Protein AF-A0AAW0FWY4-F1 (afdb_monomer_lite)

Foldseek 3Di:
DLVVVLVVVLQVCQVPDPDQKGKDKDAFAFDPPQAFWFQDLVPRDIDGDGGTQGIKMFMAGPDPVLVCQLCDADPPPRHRPVQSNVVRTPFIEGEHEPQCPVPDDQCVCVLVQVRVQRSCCVVNVNQKYWYWYYPSFKIKTKMWGQDPNGIWIKIWPIQGQDPVRDPVSSVLVSVVVVCNNPPDPPPCPSTDIDTPPPDPD

Sequence (201 aa):
MILDATFKALWRSSEHARNTSIVSVIPEFKPPSDGIQVMNPKTGQEYWLMGSIDYFLTCHKKSRENRRSVLELDSYTGELILQETLQFTKNQMFLIEAKCKEDRPFNSYLPEAIGQALALCQFVGLEQVHFVVSNGRSWMFCFISKQEGQYVSYQSRQVPLTKEGGVDEISVILVLLSEWLSPSMKFNTLYTIVKNDEDLH

Secondary structure (DSSP, 8-state):
-HHHHHHHHHHHHHHHSSSSEEEEEEEEEPPPTT-EEEE-TTT--EEEE-S-EEEEEEEEES-HHHHHHTTPBPTTT--B-HHHHHHT-SEEEEEEE----TTS-GGGGHHHHHHHHHHHHHHHT-SEEEEEEE-SSEEEEEEEEEETTEEEEEEEPPEE--TT--HHHHHHHHHHHHHHHS--TT-TTS--EEE--S---

Radius of gyration: 16.68 Å; chains: 1; bounding box: 42×38×44 Å

Organism: NCBI:txid2478898

Structure (mmCIF, N/CA/C/O backbone):
data_AF-A0AAW0FWY4-F1
#
_entry.id   AF-A0AAW0FWY4-F1
#
loop_
_atom_site.group_PDB
_atom_site.id
_atom_site.type_symbol
_atom_site.label_atom_id
_atom_site.label_alt_id
_atom_site.label_comp_id
_atom_site.label_asym_id
_atom_site.label_entity_id
_atom_site.label_seq_id
_atom_site.pdbx_PDB_ins_code
_atom_site.Cartn_x
_atom_site.Cartn_y
_atom_site.Cartn_z
_atom_site.occupancy
_atom_site.B_iso_or_equiv
_atom_site.auth_seq_id
_atom_site.auth_comp_id
_atom_site.auth_asym_id
_atom_site.auth_atom_id
_atom_site.pdbx_PDB_model_num
ATOM 1 N N . MET A 1 1 ? 16.023 -9.205 -2.408 1.00 64.56 1 MET A N 1
ATOM 2 C CA . MET A 1 1 ? 15.241 -9.077 -3.661 1.00 64.56 1 MET A CA 1
ATOM 3 C C . MET A 1 1 ? 15.245 -7.624 -4.138 1.00 64.56 1 MET A C 1
ATOM 5 O O . MET A 1 1 ? 15.699 -6.760 -3.395 1.00 64.56 1 MET A O 1
ATOM 9 N N . ILE A 1 2 ? 14.800 -7.332 -5.368 1.00 75.38 2 ILE A N 1
ATOM 10 C CA . ILE A 1 2 ? 14.737 -5.950 -5.894 1.00 75.38 2 ILE A CA 1
ATOM 11 C C . ILE A 1 2 ? 13.821 -5.053 -5.047 1.00 75.38 2 ILE A C 1
ATOM 13 O O . ILE A 1 2 ? 14.149 -3.893 -4.834 1.00 75.38 2 ILE A O 1
ATOM 17 N N . LEU A 1 3 ? 12.757 -5.618 -4.465 1.00 77.69 3 LEU A N 1
ATOM 18 C CA . LEU A 1 3 ? 11.881 -4.945 -3.502 1.00 77.69 3 LEU A CA 1
ATOM 19 C C . LEU A 1 3 ? 12.651 -4.437 -2.276 1.00 77.69 3 LEU A C 1
ATOM 21 O O . LEU A 1 3 ? 12.645 -3.238 -2.010 1.00 77.69 3 LEU A O 1
ATOM 25 N N . ASP A 1 4 ? 13.413 -5.306 -1.604 1.00 75.50 4 ASP A N 1
ATOM 26 C CA . ASP A 1 4 ? 14.236 -4.900 -0.453 1.00 75.50 4 ASP A CA 1
ATOM 27 C C . ASP A 1 4 ? 15.235 -3.799 -0.808 1.00 75.50 4 ASP A C 1
ATOM 29 O O . ASP A 1 4 ? 15.490 -2.903 -0.005 1.00 75.50 4 ASP A O 1
ATOM 33 N N . ALA A 1 5 ? 15.844 -3.876 -1.995 1.00 79.44 5 ALA A N 1
ATOM 34 C CA . ALA A 1 5 ? 16.794 -2.871 -2.456 1.00 79.44 5 ALA A CA 1
ATOM 35 C C . ALA A 1 5 ? 16.098 -1.522 -2.694 1.00 79.44 5 ALA A C 1
ATOM 37 O O . ALA A 1 5 ? 16.597 -0.495 -2.229 1.00 79.44 5 ALA A O 1
ATOM 38 N N . THR A 1 6 ? 14.923 -1.531 -3.329 1.00 82.44 6 THR A N 1
ATOM 39 C CA . THR A 1 6 ? 14.082 -0.346 -3.531 1.00 82.44 6 THR A CA 1
ATOM 40 C C . THR A 1 6 ? 13.667 0.273 -2.200 1.00 82.44 6 THR A C 1
ATOM 42 O O . THR A 1 6 ? 13.837 1.474 -2.007 1.00 82.44 6 THR A O 1
ATOM 45 N N . PHE A 1 7 ? 13.204 -0.518 -1.231 1.00 83.06 7 PHE A N 1
ATOM 46 C CA . PHE A 1 7 ? 12.790 0.014 0.070 1.00 83.06 7 PHE A CA 1
ATOM 47 C C . PHE A 1 7 ? 13.958 0.523 0.905 1.00 83.06 7 PHE A C 1
ATOM 49 O O . PHE A 1 7 ? 13.850 1.572 1.539 1.00 83.06 7 PHE A O 1
ATOM 56 N N . LYS A 1 8 ? 15.110 -0.154 0.857 1.00 81.25 8 LYS A N 1
ATOM 57 C CA . LYS A 1 8 ? 16.343 0.355 1.471 1.00 81.25 8 LYS A CA 1
ATOM 58 C C . LYS A 1 8 ? 16.758 1.688 0.854 1.00 81.25 8 LYS A C 1
ATOM 60 O O . LYS A 1 8 ? 17.172 2.585 1.587 1.00 81.25 8 LYS A O 1
ATOM 65 N N . ALA A 1 9 ? 16.644 1.837 -0.466 1.00 83.62 9 ALA A N 1
ATOM 66 C CA . ALA A 1 9 ? 16.929 3.094 -1.149 1.00 83.62 9 ALA A CA 1
ATOM 67 C C . ALA A 1 9 ? 15.929 4.196 -0.761 1.00 83.62 9 ALA A C 1
ATOM 69 O O . ALA A 1 9 ? 16.349 5.307 -0.445 1.00 83.62 9 ALA A O 1
ATOM 70 N N . LEU A 1 10 ? 14.632 3.886 -0.706 1.00 84.38 10 LEU A N 1
ATOM 71 C CA . LEU A 1 10 ? 13.581 4.809 -0.270 1.00 84.38 10 LEU A CA 1
ATOM 72 C C . LEU A 1 10 ? 13.813 5.302 1.166 1.00 84.38 10 LEU A C 1
ATOM 74 O O . LEU A 1 10 ? 13.815 6.508 1.420 1.00 84.38 10 LEU A O 1
ATOM 78 N N . TRP A 1 11 ? 14.080 4.377 2.090 1.00 82.69 11 TRP A N 1
ATOM 79 C CA . TRP A 1 11 ? 14.390 4.688 3.484 1.00 82.69 11 TRP A CA 1
ATOM 80 C C . TRP A 1 11 ? 15.615 5.607 3.589 1.00 82.69 11 TRP A C 1
ATOM 82 O O . TRP A 1 11 ? 15.521 6.688 4.177 1.00 82.69 11 TRP A O 1
ATOM 92 N N . ARG A 1 12 ? 16.732 5.242 2.937 1.00 82.81 12 ARG A N 1
ATOM 93 C CA . ARG A 1 12 ? 17.967 6.052 2.918 1.00 82.81 12 ARG A CA 1
ATOM 94 C C . ARG A 1 12 ? 17.730 7.450 2.360 1.00 82.81 12 ARG A C 1
ATOM 96 O O . ARG A 1 12 ? 18.193 8.421 2.957 1.00 82.81 12 ARG A O 1
ATOM 103 N N . SER A 1 13 ? 17.003 7.561 1.251 1.00 80.44 13 SER A N 1
ATOM 104 C CA . SER A 1 13 ? 16.659 8.849 0.642 1.00 80.44 13 SER A CA 1
ATOM 105 C C . SER A 1 13 ? 15.854 9.721 1.604 1.00 80.44 13 SER A C 1
ATOM 107 O O . SER A 1 13 ? 16.147 10.907 1.749 1.00 80.44 13 SER A O 1
ATOM 109 N N . SER A 1 14 ? 14.894 9.134 2.325 1.00 77.81 14 SER A N 1
ATOM 110 C CA . SER A 1 14 ? 14.095 9.865 3.313 1.00 77.81 14 SER A CA 1
ATOM 111 C C . SER A 1 14 ? 14.911 10.327 4.526 1.00 77.81 14 SER A C 1
ATOM 113 O O . SER A 1 14 ? 14.672 11.409 5.056 1.00 77.81 14 SER A O 1
ATOM 115 N N . GLU A 1 15 ? 15.914 9.554 4.950 1.00 76.38 15 GLU A N 1
ATOM 116 C CA . GLU A 1 15 ? 16.749 9.901 6.102 1.00 76.38 15 GLU A CA 1
ATOM 117 C C . GLU A 1 15 ? 17.666 11.105 5.827 1.00 76.38 15 GLU A C 1
ATOM 119 O O . GLU A 1 15 ? 17.861 11.949 6.715 1.00 76.38 15 GLU A O 1
ATOM 124 N N . HIS A 1 16 ? 18.194 11.173 4.599 1.00 74.06 16 HIS A N 1
ATOM 125 C CA . HIS A 1 16 ? 19.122 12.205 4.126 1.00 74.06 16 HIS A CA 1
ATOM 126 C C . HIS A 1 16 ? 18.418 13.445 3.564 1.00 74.06 16 HIS A C 1
ATOM 128 O O . HIS A 1 16 ? 19.044 14.498 3.422 1.00 74.06 16 HIS A O 1
ATOM 134 N N . ALA A 1 17 ? 17.125 13.352 3.245 1.00 67.06 17 ALA A N 1
ATOM 135 C CA . ALA A 1 17 ? 16.346 14.504 2.829 1.00 67.06 17 ALA A CA 1
ATOM 136 C C . ALA A 1 17 ? 16.321 15.567 3.943 1.00 67.06 17 ALA A C 1
ATOM 138 O O . ALA A 1 17 ? 16.185 15.260 5.127 1.00 67.06 17 ALA A O 1
ATOM 139 N N . ARG A 1 18 ? 16.370 16.853 3.563 1.00 60.94 18 ARG A N 1
ATOM 140 C CA . ARG A 1 18 ? 16.141 17.982 4.495 1.00 60.94 18 ARG A CA 1
ATOM 141 C C . ARG A 1 18 ? 14.698 18.042 5.020 1.00 60.94 18 ARG A C 1
ATOM 143 O O . ARG A 1 18 ? 14.369 18.925 5.809 1.00 60.94 18 ARG A O 1
ATOM 150 N N . ASN A 1 19 ? 13.840 17.133 4.564 1.00 62.91 19 ASN A N 1
ATOM 151 C CA . ASN A 1 19 ? 12.461 17.032 4.998 1.00 62.91 19 ASN A CA 1
ATOM 152 C C . ASN A 1 19 ? 12.382 16.621 6.470 1.00 62.91 19 ASN A C 1
ATOM 154 O O . ASN A 1 19 ? 13.207 15.876 6.997 1.00 62.91 19 ASN A O 1
ATOM 158 N N . THR A 1 20 ? 11.338 17.100 7.141 1.00 70.62 20 THR A N 1
ATOM 159 C CA . THR A 1 20 ? 11.053 16.760 8.539 1.00 70.62 20 THR A CA 1
ATOM 160 C C . THR A 1 20 ? 10.379 15.402 8.687 1.00 70.62 20 THR A C 1
ATOM 162 O O . THR A 1 20 ? 9.994 15.063 9.799 1.00 70.62 20 THR A O 1
ATOM 165 N N . SER A 1 21 ? 10.244 14.627 7.610 1.00 74.00 21 SER A N 1
ATOM 166 C CA . SER A 1 21 ? 9.577 13.327 7.601 1.00 74.00 21 SER A CA 1
ATOM 167 C C . SER A 1 21 ? 10.540 12.223 7.182 1.00 74.00 21 SER A C 1
ATOM 169 O O . SER A 1 21 ? 11.371 12.424 6.302 1.00 74.00 21 SER A O 1
ATOM 171 N N . ILE A 1 22 ? 10.412 11.060 7.809 1.00 78.06 22 ILE A N 1
ATOM 172 C CA . ILE A 1 22 ? 11.191 9.855 7.534 1.00 78.06 22 ILE A CA 1
ATOM 173 C C . ILE A 1 22 ? 10.225 8.718 7.184 1.00 78.06 22 ILE A C 1
ATOM 175 O O . ILE A 1 22 ? 9.116 8.644 7.721 1.00 78.06 22 ILE A O 1
ATOM 179 N N . VAL A 1 23 ? 10.636 7.864 6.250 1.00 80.81 23 VAL A N 1
ATOM 180 C CA . VAL A 1 23 ? 9.890 6.662 5.872 1.00 80.81 23 VAL A CA 1
ATOM 181 C C . VAL A 1 23 ? 10.317 5.521 6.790 1.00 80.81 23 VAL A C 1
ATOM 183 O O . VAL A 1 23 ? 11.506 5.348 7.026 1.00 80.81 23 VAL A O 1
ATOM 186 N N . SER A 1 24 ? 9.368 4.743 7.297 1.00 79.56 24 SER A N 1
ATOM 187 C CA . SER A 1 24 ? 9.598 3.437 7.920 1.00 79.56 24 SER A CA 1
ATOM 188 C C . SER A 1 24 ? 9.098 2.343 6.993 1.00 79.56 24 SER A C 1
ATOM 190 O O . SER A 1 24 ? 8.086 2.521 6.318 1.00 79.56 24 SER A O 1
ATOM 192 N N . VAL A 1 25 ? 9.807 1.217 6.987 1.00 78.94 25 VAL A N 1
ATOM 193 C CA . VAL A 1 25 ? 9.450 0.013 6.232 1.00 78.94 25 VAL A CA 1
ATOM 194 C C . VAL A 1 25 ? 9.398 -1.139 7.224 1.00 78.94 25 VAL A C 1
ATOM 196 O O . VAL A 1 25 ? 10.399 -1.430 7.876 1.00 78.94 25 VAL A O 1
ATOM 199 N N . ILE A 1 26 ? 8.230 -1.758 7.347 1.00 76.44 26 ILE A N 1
ATOM 200 C CA . ILE A 1 26 ? 7.944 -2.849 8.276 1.00 76.44 26 ILE A CA 1
ATOM 201 C C . ILE A 1 26 ? 7.635 -4.086 7.423 1.00 76.44 26 ILE A C 1
ATOM 203 O O . ILE A 1 26 ? 6.588 -4.115 6.778 1.00 76.44 26 ILE A O 1
ATOM 207 N N . PRO A 1 27 ? 8.547 -5.067 7.335 1.00 72.44 27 PRO A N 1
ATOM 208 C CA . PRO A 1 27 ? 8.284 -6.304 6.609 1.00 72.44 27 PRO A CA 1
ATOM 209 C C . PRO A 1 27 ? 7.312 -7.199 7.388 1.00 72.44 27 PRO A C 1
ATOM 211 O O . PRO A 1 27 ? 7.267 -7.136 8.615 1.00 72.44 27 PRO A O 1
ATOM 214 N N . GLU A 1 28 ? 6.580 -8.048 6.667 1.00 73.06 28 GLU A N 1
ATOM 215 C CA . GLU A 1 28 ? 5.679 -9.077 7.205 1.00 73.06 28 GLU A CA 1
ATOM 216 C C . GLU A 1 28 ? 4.709 -8.535 8.264 1.00 73.06 28 GLU A C 1
ATOM 218 O O . GLU A 1 28 ? 4.577 -9.066 9.368 1.00 73.06 28 GLU A O 1
ATOM 223 N N . PHE A 1 29 ? 4.016 -7.451 7.922 1.00 70.31 29 PHE A N 1
ATOM 224 C CA . PHE A 1 29 ? 3.025 -6.858 8.798 1.00 70.31 29 PHE A CA 1
ATOM 225 C C . PHE A 1 29 ? 1.853 -7.827 9.003 1.00 70.31 29 PHE A C 1
ATOM 227 O O . PHE A 1 29 ? 1.109 -8.141 8.070 1.00 70.31 29 PHE A O 1
ATOM 234 N N . LYS A 1 30 ? 1.683 -8.304 10.237 1.00 68.44 30 LYS A N 1
ATOM 235 C CA . LYS A 1 30 ? 0.587 -9.198 10.601 1.00 68.44 30 LYS A CA 1
ATOM 236 C C . LYS A 1 30 ? -0.586 -8.389 11.161 1.00 68.44 30 LYS A C 1
ATOM 238 O O . LYS A 1 30 ? -0.381 -7.589 12.072 1.00 68.44 30 LYS A O 1
ATOM 243 N N . PRO A 1 31 ? -1.807 -8.578 10.636 1.00 64.31 31 PRO A N 1
ATOM 244 C CA . PRO A 1 31 ? -3.009 -8.153 11.331 1.00 64.31 31 PRO A CA 1
ATOM 245 C C . PRO A 1 31 ? -3.158 -8.921 12.659 1.00 64.31 31 PRO A C 1
ATOM 247 O O . PRO A 1 31 ? -2.477 -9.933 12.844 1.00 64.31 31 PRO A O 1
ATOM 250 N N . PRO A 1 32 ? -4.049 -8.472 13.566 1.00 64.81 32 PRO A N 1
ATOM 251 C CA . PRO A 1 32 ? -4.299 -9.147 14.840 1.00 64.81 32 PRO A CA 1
ATOM 252 C C . PRO A 1 32 ? -4.540 -10.654 14.680 1.00 64.81 32 PRO A C 1
ATOM 254 O O . PRO A 1 32 ? -5.081 -11.085 13.660 1.00 64.81 32 PRO A O 1
ATOM 257 N N . SER A 1 33 ? -4.183 -11.438 15.705 1.00 61.12 33 SER A N 1
ATOM 258 C CA . SER A 1 33 ? -4.225 -12.915 15.715 1.00 61.12 33 SER A CA 1
ATOM 259 C C . SER A 1 33 ? -5.528 -13.531 15.207 1.00 61.12 33 SER A C 1
ATOM 261 O O . SER A 1 33 ? -5.512 -14.603 14.603 1.00 61.12 33 SER A O 1
ATOM 263 N N . ASP A 1 34 ? -6.644 -12.846 15.432 1.00 66.31 34 ASP A N 1
ATOM 264 C CA . ASP A 1 34 ? -7.982 -13.334 15.108 1.00 66.31 34 ASP A CA 1
ATOM 265 C C . ASP A 1 34 ? -8.378 -13.026 13.655 1.00 66.31 34 ASP A C 1
ATOM 267 O O . ASP A 1 34 ? -9.447 -13.428 13.209 1.00 66.31 34 ASP A O 1
ATOM 271 N N . GLY A 1 35 ? -7.503 -12.366 12.887 1.00 66.19 35 GLY A N 1
ATOM 272 C CA . GLY A 1 35 ? -7.754 -11.892 11.530 1.00 66.19 35 GLY A CA 1
ATOM 273 C C . GLY A 1 35 ? -8.535 -10.579 11.498 1.00 66.19 35 GLY A C 1
ATOM 274 O O . GLY A 1 35 ? -8.966 -10.048 12.521 1.00 66.19 35 GLY A O 1
ATOM 275 N N . ILE A 1 36 ? -8.713 -10.035 10.294 1.00 66.38 36 ILE A N 1
ATOM 276 C CA . ILE A 1 36 ? -9.568 -8.863 10.079 1.00 66.38 36 ILE A CA 1
ATOM 277 C C . ILE A 1 36 ? -10.849 -9.316 9.390 1.00 66.38 36 ILE A C 1
ATOM 279 O O . ILE A 1 36 ? -10.808 -9.865 8.287 1.00 66.38 36 ILE A O 1
ATOM 283 N N . GLN A 1 37 ? -11.988 -9.059 10.028 1.00 70.81 37 GLN A N 1
ATOM 284 C CA . GLN A 1 37 ? -13.293 -9.230 9.405 1.00 70.81 37 GLN A CA 1
ATOM 285 C C . GLN A 1 37 ? -13.504 -8.129 8.361 1.00 70.81 37 GLN A C 1
ATOM 287 O O . GLN A 1 37 ? -13.389 -6.940 8.661 1.00 70.81 37 GLN A O 1
ATOM 292 N N . VAL A 1 38 ? -13.808 -8.535 7.132 1.00 65.62 38 VAL A N 1
ATOM 293 C CA . VAL A 1 38 ? -14.043 -7.647 5.994 1.00 65.62 38 VAL A CA 1
ATOM 294 C C . VAL A 1 38 ? -15.411 -7.909 5.417 1.00 65.62 38 VAL A C 1
ATOM 296 O O . VAL A 1 38 ? -15.747 -9.046 5.096 1.00 65.62 38 VAL A O 1
ATOM 299 N N . MET A 1 39 ? -16.179 -6.848 5.212 1.00 66.00 39 MET A N 1
ATOM 300 C CA . MET A 1 39 ? -17.421 -6.931 4.456 1.00 66.00 39 MET A CA 1
ATOM 301 C C . MET A 1 39 ? -17.147 -6.647 2.983 1.00 66.00 39 MET A C 1
ATOM 303 O O . MET A 1 39 ? -16.651 -5.570 2.638 1.00 66.00 39 MET A O 1
ATOM 307 N N . ASN A 1 40 ? -17.505 -7.591 2.111 1.00 61.47 40 ASN A N 1
ATOM 308 C CA . ASN A 1 40 ? -17.553 -7.349 0.677 1.00 61.47 40 ASN A CA 1
ATOM 309 C C . ASN A 1 40 ? -18.635 -6.287 0.406 1.00 61.47 40 ASN A C 1
ATOM 311 O O . ASN A 1 40 ? -19.810 -6.534 0.682 1.00 61.47 40 ASN A O 1
ATOM 315 N N . PRO A 1 41 ? -18.276 -5.116 -0.148 1.00 54.12 41 PRO A N 1
ATOM 316 C CA . PRO A 1 41 ? -19.208 -4.003 -0.294 1.00 54.12 41 PRO A CA 1
ATOM 317 C C . PRO A 1 41 ? -20.305 -4.275 -1.333 1.00 54.12 41 PRO A C 1
ATOM 319 O O . PRO A 1 41 ? -21.340 -3.614 -1.305 1.00 54.12 41 PRO A O 1
ATOM 322 N N . LYS A 1 42 ? -20.097 -5.239 -2.239 1.00 59.16 42 LYS A N 1
ATOM 323 C CA . LYS A 1 42 ? -21.049 -5.613 -3.290 1.00 59.16 42 LYS A CA 1
ATOM 324 C C . LYS A 1 42 ? -22.029 -6.682 -2.819 1.00 59.16 42 LYS A C 1
ATOM 326 O O . LYS A 1 42 ? -23.226 -6.563 -3.057 1.00 59.16 42 LYS A O 1
ATOM 331 N N . THR A 1 43 ? -21.524 -7.737 -2.180 1.00 65.94 43 THR A N 1
ATOM 332 C CA . THR A 1 43 ? -22.354 -8.885 -1.774 1.00 65.94 43 THR A CA 1
ATOM 333 C C . THR A 1 43 ? -22.866 -8.783 -0.340 1.00 65.94 43 THR A C 1
ATOM 335 O O . THR A 1 43 ? -23.753 -9.543 0.040 1.00 65.94 43 THR A O 1
ATOM 338 N N . GLY A 1 44 ? -22.300 -7.881 0.470 1.00 66.38 44 GLY A N 1
ATOM 339 C CA . GLY A 1 44 ? -22.563 -7.785 1.907 1.00 66.38 44 GLY A CA 1
ATOM 340 C C . GLY A 1 44 ? -22.043 -8.980 2.710 1.00 66.38 44 GLY A C 1
ATOM 341 O O . GLY A 1 44 ? -22.276 -9.049 3.912 1.00 66.38 44 GLY A O 1
ATOM 342 N N . GLN A 1 45 ? -21.358 -9.934 2.070 1.00 64.81 45 GLN A N 1
ATOM 343 C CA . GLN A 1 45 ? -20.805 -11.099 2.752 1.00 64.81 45 GLN A CA 1
ATOM 344 C C . GLN A 1 45 ? -19.566 -10.721 3.551 1.00 64.81 45 GLN A C 1
ATOM 346 O O . GLN A 1 45 ? -18.722 -9.948 3.094 1.00 64.81 45 GLN A O 1
ATOM 351 N N . GLU A 1 46 ? -19.454 -11.319 4.728 1.00 74.94 46 GLU A N 1
ATOM 352 C CA . GLU A 1 46 ? -18.321 -11.144 5.621 1.00 74.94 46 GLU A CA 1
ATOM 353 C C . GLU A 1 46 ? -17.283 -12.242 5.386 1.00 74.94 46 GLU A C 1
ATOM 355 O O . GLU A 1 46 ? -17.612 -13.425 5.273 1.00 74.94 46 GLU A O 1
ATOM 360 N N . TYR A 1 47 ? -16.018 -11.842 5.340 1.00 67.56 47 TYR A N 1
ATOM 361 C CA . TYR A 1 47 ? -14.870 -12.719 5.168 1.00 67.56 47 TYR A CA 1
ATOM 362 C C . TYR A 1 47 ? -13.823 -12.398 6.228 1.00 67.56 47 TYR A C 1
ATOM 364 O O . TYR A 1 47 ? -13.602 -11.236 6.552 1.00 67.56 47 TYR A O 1
ATOM 372 N N . TRP A 1 48 ? -13.147 -13.421 6.743 1.00 68.56 48 TRP A N 1
ATOM 373 C CA . TRP A 1 48 ? -12.001 -13.237 7.628 1.00 68.56 48 TRP A CA 1
ATOM 374 C C . TRP A 1 48 ? -10.726 -13.259 6.799 1.00 68.56 48 TRP A C 1
ATOM 376 O O . TRP A 1 48 ? -10.353 -14.297 6.250 1.00 68.56 48 TRP A O 1
ATOM 386 N N . LEU A 1 49 ? -10.058 -12.113 6.698 1.00 64.75 49 LEU A N 1
ATOM 387 C CA . LEU A 1 49 ? -8.730 -12.059 6.113 1.00 64.75 49 LEU A CA 1
ATOM 388 C C . LEU A 1 49 ? -7.706 -12.453 7.165 1.00 64.75 49 LEU A C 1
ATOM 390 O O . LEU A 1 49 ? -7.473 -11.749 8.149 1.00 64.75 49 LEU A O 1
ATOM 394 N N . MET A 1 50 ? -7.104 -13.610 6.914 1.00 65.38 50 MET A N 1
ATOM 395 C CA . MET A 1 50 ? -5.977 -14.149 7.656 1.00 65.38 50 MET A CA 1
ATOM 396 C C . MET A 1 50 ? -4.757 -14.165 6.743 1.00 65.38 50 MET A C 1
ATOM 398 O O . MET A 1 50 ? -4.850 -14.580 5.589 1.00 65.38 50 MET A O 1
ATOM 402 N N . GLY A 1 51 ? -3.616 -13.704 7.244 1.00 64.19 51 GLY A N 1
ATOM 403 C CA . GLY A 1 51 ? -2.379 -13.609 6.469 1.00 64.19 51 GLY A CA 1
ATOM 404 C C . GLY A 1 51 ? -1.569 -12.375 6.837 1.00 64.19 51 GLY A C 1
ATOM 405 O O . GLY A 1 51 ? -2.049 -11.518 7.564 1.00 64.19 51 GLY A O 1
ATOM 406 N N . SER A 1 52 ? -0.334 -12.292 6.353 1.00 70.44 52 SER A N 1
ATOM 407 C CA . SER A 1 52 ? 0.545 -11.134 6.536 1.00 70.44 52 SER A CA 1
ATOM 408 C C . SER A 1 52 ? 0.547 -10.257 5.286 1.00 70.44 52 SER A C 1
ATOM 410 O O . SER A 1 52 ? 0.648 -10.780 4.177 1.00 70.44 52 SER A O 1
ATOM 412 N N . ILE A 1 53 ? 0.518 -8.940 5.467 1.00 72.75 53 ILE A N 1
ATOM 413 C CA . ILE A 1 53 ? 0.892 -7.974 4.432 1.00 72.75 53 ILE A CA 1
ATOM 414 C C . ILE A 1 53 ? 2.418 -8.011 4.312 1.00 72.75 53 ILE A C 1
ATOM 416 O O . ILE A 1 53 ? 3.118 -7.896 5.317 1.00 72.75 53 ILE A O 1
ATOM 420 N N . ASP A 1 54 ? 2.954 -8.176 3.104 1.00 76.50 54 ASP A N 1
ATOM 421 C CA . ASP A 1 54 ? 4.395 -8.404 2.943 1.00 76.50 54 ASP A CA 1
ATOM 422 C C . ASP A 1 54 ? 5.230 -7.182 3.359 1.00 76.50 54 ASP A C 1
ATOM 424 O O . ASP A 1 54 ? 6.283 -7.345 3.975 1.00 76.50 54 ASP A O 1
ATOM 428 N N . TYR A 1 55 ? 4.749 -5.957 3.105 1.00 77.94 55 TYR A N 1
ATOM 429 C CA . TYR A 1 55 ? 5.414 -4.736 3.561 1.00 77.94 55 TYR A CA 1
ATOM 430 C C . TYR A 1 55 ? 4.422 -3.634 3.950 1.00 77.94 55 TYR A C 1
ATOM 432 O O . TYR A 1 55 ? 3.548 -3.239 3.184 1.00 77.94 55 TYR A O 1
ATOM 440 N N . PHE A 1 56 ? 4.621 -3.031 5.116 1.00 78.19 56 PHE A N 1
ATOM 441 C CA . PHE A 1 56 ? 3.944 -1.805 5.518 1.00 78.19 56 PHE A CA 1
ATOM 442 C C . PHE A 1 56 ? 4.914 -0.620 5.463 1.00 78.19 56 PHE A C 1
ATOM 444 O O . PHE A 1 56 ? 5.983 -0.641 6.076 1.00 78.19 56 PHE A O 1
ATOM 451 N N . LEU A 1 57 ? 4.559 0.415 4.697 1.00 80.88 57 LEU A N 1
ATOM 452 C CA . LEU A 1 57 ? 5.351 1.628 4.544 1.00 80.88 57 LEU A CA 1
ATOM 453 C C . LEU A 1 57 ? 4.620 2.807 5.174 1.00 80.88 57 LEU A C 1
ATOM 455 O O . LEU A 1 57 ? 3.432 3.043 4.956 1.00 80.88 57 LEU A O 1
ATOM 459 N N . THR A 1 58 ? 5.349 3.608 5.936 1.00 79.25 58 THR A N 1
ATOM 460 C CA . THR A 1 58 ? 4.725 4.730 6.626 1.00 79.25 58 THR A CA 1
ATOM 461 C C . THR A 1 58 ? 5.624 5.944 6.730 1.00 79.25 58 THR A C 1
ATOM 463 O O . THR A 1 58 ? 6.842 5.820 6.854 1.00 79.25 58 THR A O 1
ATOM 466 N N . CYS A 1 59 ? 5.030 7.135 6.675 1.00 78.38 59 CYS A N 1
ATOM 467 C CA . CYS A 1 59 ? 5.740 8.398 6.784 1.00 78.38 59 CYS A CA 1
ATOM 468 C C . CYS A 1 59 ? 5.391 9.101 8.102 1.00 78.38 59 CYS A C 1
ATOM 470 O O . CYS A 1 59 ? 4.227 9.402 8.389 1.00 78.38 59 CYS A O 1
ATOM 472 N N . HIS A 1 60 ? 6.412 9.410 8.900 1.00 74.50 60 HIS A N 1
ATOM 473 C CA . HIS A 1 60 ? 6.249 10.081 10.189 1.00 74.50 60 HIS A CA 1
ATOM 474 C C . HIS A 1 60 ? 7.250 11.223 10.343 1.00 74.50 60 HIS A C 1
ATOM 476 O O . HIS A 1 60 ? 8.318 11.232 9.728 1.00 74.50 60 HIS A O 1
ATOM 482 N N . LYS A 1 61 ? 6.917 12.216 11.179 1.00 75.81 61 LYS A N 1
ATOM 483 C CA . LYS A 1 61 ? 7.864 13.298 11.477 1.00 75.81 61 LYS A CA 1
ATOM 484 C C . LYS A 1 61 ? 9.104 12.726 12.165 1.00 75.81 61 LYS A C 1
ATOM 486 O O . LYS A 1 61 ? 8.982 11.887 13.055 1.00 75.81 61 LYS A O 1
ATOM 491 N N . LYS A 1 62 ? 10.275 13.250 11.811 1.00 72.50 62 LYS A N 1
ATOM 492 C CA . LYS A 1 62 ? 11.590 12.966 12.388 1.00 72.50 62 LYS A CA 1
ATOM 493 C C . LYS A 1 62 ? 11.662 13.530 13.813 1.00 72.50 62 LYS A C 1
ATOM 495 O O . LYS A 1 62 ? 12.275 14.563 14.057 1.00 72.50 62 LYS A O 1
ATOM 500 N N . SER A 1 63 ? 11.005 12.851 14.750 1.00 74.81 63 SER A N 1
ATOM 501 C CA . SER A 1 63 ? 11.106 13.076 16.193 1.00 74.81 63 SER A CA 1
ATOM 502 C C . SER A 1 63 ? 11.532 11.783 16.890 1.00 74.81 63 SER A C 1
ATOM 504 O O . SER A 1 63 ? 11.338 10.679 16.375 1.00 74.81 63 SER A O 1
ATOM 506 N N . ARG A 1 64 ? 12.164 11.911 18.061 1.00 67.50 64 ARG A N 1
ATOM 507 C CA . ARG A 1 64 ? 12.621 10.754 18.845 1.00 67.50 64 ARG A CA 1
ATOM 508 C C . ARG A 1 64 ? 11.451 9.918 19.373 1.00 67.50 64 ARG A C 1
ATOM 510 O O . ARG A 1 64 ? 11.586 8.705 19.462 1.00 67.50 64 ARG A O 1
ATOM 517 N N . GLU A 1 65 ? 10.342 10.572 19.701 1.00 68.50 65 GLU A N 1
ATOM 518 C CA . GLU A 1 65 ? 9.107 9.942 20.178 1.00 68.50 65 GLU A CA 1
ATOM 519 C C . GLU A 1 65 ? 8.467 9.107 19.069 1.00 68.50 65 GLU A C 1
ATOM 521 O O . GLU A 1 65 ? 8.347 7.898 19.223 1.00 68.50 65 GLU A O 1
ATOM 526 N N . ASN A 1 66 ? 8.233 9.695 17.889 1.00 66.12 66 ASN A N 1
ATOM 527 C CA . ASN A 1 66 ? 7.638 8.974 16.761 1.00 66.12 66 ASN A CA 1
ATOM 528 C C . ASN A 1 66 ? 8.483 7.768 16.329 1.00 66.12 66 ASN A C 1
ATOM 530 O O . ASN A 1 66 ? 7.941 6.730 15.972 1.00 66.12 66 ASN A O 1
ATOM 534 N N . ARG A 1 67 ? 9.818 7.883 16.378 1.00 64.81 67 ARG A N 1
ATOM 535 C CA . ARG A 1 67 ? 10.720 6.769 16.041 1.00 64.81 67 ARG A CA 1
ATOM 536 C C . ARG A 1 67 ? 10.594 5.580 16.991 1.00 64.81 67 ARG A C 1
ATOM 538 O O . ARG A 1 67 ? 10.824 4.459 16.554 1.00 64.81 67 ARG A 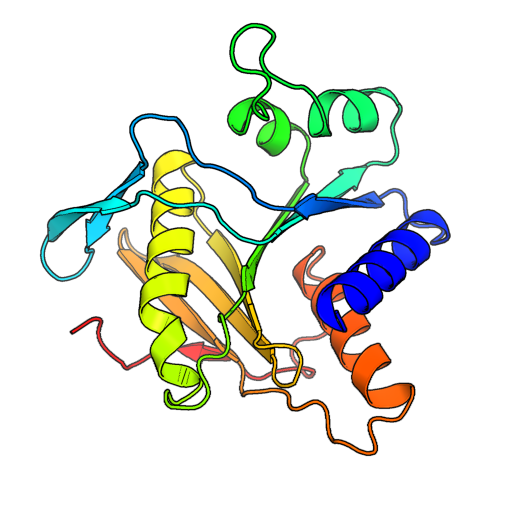O 1
ATOM 545 N N . ARG A 1 68 ? 10.307 5.819 18.274 1.00 63.34 68 ARG A N 1
ATOM 546 C CA . ARG A 1 68 ? 10.086 4.742 19.247 1.00 63.34 68 ARG A CA 1
ATOM 547 C C . ARG A 1 68 ? 8.697 4.143 19.076 1.00 63.34 68 ARG A C 1
ATOM 549 O O . ARG A 1 68 ? 8.599 2.931 18.977 1.00 63.34 68 ARG A O 1
ATOM 556 N N . SER A 1 69 ? 7.680 4.989 18.943 1.00 63.41 69 SER A N 1
ATOM 557 C CA . SER A 1 69 ? 6.283 4.551 18.891 1.00 63.41 69 SER A CA 1
ATOM 558 C C . SER A 1 69 ? 5.898 3.836 17.589 1.00 63.41 69 SER A C 1
ATOM 560 O O . SER A 1 69 ? 5.065 2.945 17.607 1.00 63.41 69 SER A O 1
ATOM 562 N N . VAL A 1 70 ? 6.533 4.147 16.450 1.00 62.34 70 VAL A N 1
ATOM 563 C CA . VAL A 1 70 ? 6.297 3.419 15.178 1.00 62.34 70 VAL A CA 1
ATOM 564 C C . VAL A 1 70 ? 6.827 1.977 15.211 1.00 62.34 70 VAL A C 1
ATOM 566 O O . VAL A 1 70 ? 6.435 1.158 14.386 1.00 62.34 70 VAL A O 1
ATOM 569 N N . LEU A 1 71 ? 7.741 1.668 16.132 1.00 65.44 71 LEU A N 1
ATOM 570 C CA . LEU A 1 71 ? 8.324 0.335 16.314 1.00 65.44 71 LEU A CA 1
ATOM 571 C C . LEU A 1 71 ? 7.920 -0.274 17.660 1.00 65.44 71 LEU A C 1
ATOM 573 O O . LEU A 1 71 ? 8.577 -1.201 18.132 1.00 65.44 71 LEU A O 1
ATOM 577 N N . GLU A 1 72 ? 6.893 0.283 18.302 1.00 67.62 72 GLU A N 1
ATOM 578 C CA . GLU A 1 72 ? 6.417 -0.212 19.582 1.00 67.62 72 GLU A CA 1
ATOM 579 C C . GLU A 1 72 ? 5.729 -1.559 19.368 1.00 67.62 72 GLU A C 1
ATOM 581 O O . GLU A 1 72 ? 4.792 -1.704 18.576 1.00 67.62 72 GLU A O 1
ATOM 586 N N . LEU A 1 73 ? 6.295 -2.566 20.024 1.00 66.06 73 LEU A N 1
ATOM 587 C CA . LEU A 1 73 ? 5.791 -3.924 20.009 1.00 66.06 73 LEU A CA 1
ATOM 588 C C . LEU A 1 73 ? 4.981 -4.137 21.279 1.00 66.06 73 LEU A C 1
ATOM 590 O O . LEU A 1 73 ? 5.403 -3.745 22.370 1.00 66.06 73 LEU A O 1
ATOM 594 N N . ASP A 1 74 ? 3.850 -4.806 21.138 1.00 65.56 74 ASP A N 1
ATOM 595 C CA . ASP A 1 74 ? 3.074 -5.300 22.251 1.00 65.56 74 ASP A CA 1
ATOM 596 C C . ASP A 1 74 ? 3.953 -6.214 23.111 1.00 65.56 74 ASP A C 1
ATOM 598 O O . ASP A 1 74 ? 4.593 -7.156 22.640 1.00 65.56 74 ASP A O 1
ATOM 602 N N . SER A 1 75 ? 4.007 -5.900 24.402 1.00 67.00 75 SER A N 1
ATOM 603 C CA . SER A 1 75 ? 4.925 -6.551 25.339 1.00 67.00 75 SER A CA 1
ATOM 604 C C . SER A 1 75 ? 4.646 -8.042 25.573 1.00 67.00 75 SER A C 1
ATOM 606 O O . SER A 1 75 ? 5.519 -8.736 26.095 1.00 67.00 75 SER A O 1
ATOM 608 N N . TYR A 1 76 ? 3.461 -8.537 25.200 1.00 63.50 76 TYR A N 1
ATOM 609 C CA . TYR A 1 76 ? 3.042 -9.924 25.408 1.00 63.50 76 TYR A CA 1
ATOM 610 C C . TYR A 1 76 ? 3.177 -10.771 24.143 1.00 63.50 76 TYR A C 1
ATOM 612 O O . TYR A 1 76 ? 3.596 -11.925 24.211 1.00 63.50 76 TYR A O 1
ATOM 620 N N . THR A 1 77 ? 2.829 -10.203 22.995 1.00 65.19 77 THR A N 1
ATOM 621 C CA . THR A 1 77 ? 2.810 -10.884 21.695 1.00 65.19 77 THR A CA 1
ATOM 622 C C . THR A 1 77 ? 4.085 -10.634 20.890 1.00 65.19 77 THR A C 1
ATOM 624 O O . THR A 1 77 ? 4.441 -11.442 20.035 1.00 65.19 77 THR A O 1
ATOM 627 N N . GLY A 1 78 ? 4.806 -9.544 21.174 1.00 62.09 78 GLY A N 1
ATOM 628 C CA . GLY A 1 78 ? 5.931 -9.078 20.364 1.00 62.09 78 GLY A CA 1
ATOM 629 C C . GLY A 1 78 ? 5.502 -8.534 18.998 1.00 62.09 78 GLY A C 1
ATOM 630 O O . GLY A 1 78 ? 6.354 -8.341 18.131 1.00 62.09 78 GLY A O 1
ATOM 631 N N . GLU A 1 79 ? 4.203 -8.312 18.789 1.00 63.81 79 GLU A N 1
ATOM 632 C CA . GLU A 1 79 ? 3.633 -7.825 17.535 1.00 63.81 79 GLU A CA 1
ATOM 633 C C . GLU A 1 79 ? 3.520 -6.302 17.532 1.00 63.81 79 GLU A C 1
ATOM 635 O O . GLU A 1 79 ? 3.416 -5.665 18.573 1.00 63.81 79 GLU A O 1
ATOM 640 N N . LEU A 1 80 ? 3.554 -5.691 16.351 1.00 65.56 80 LEU A N 1
ATOM 641 C CA . LEU A 1 80 ? 3.480 -4.239 16.223 1.00 65.56 80 LEU A CA 1
ATOM 642 C C . LEU A 1 80 ? 2.087 -3.738 16.632 1.00 65.56 80 LEU A C 1
ATOM 644 O O . LEU A 1 80 ? 1.083 -4.212 16.094 1.00 65.56 80 LEU A O 1
ATOM 648 N N . ILE A 1 81 ? 2.005 -2.748 17.526 1.00 68.38 81 ILE A N 1
ATOM 649 C CA . ILE A 1 81 ? 0.707 -2.180 17.913 1.00 68.38 81 ILE A CA 1
ATOM 650 C C . ILE A 1 81 ? 0.227 -1.272 16.781 1.00 68.38 81 ILE A C 1
ATOM 652 O O . ILE A 1 81 ? 0.597 -0.097 16.679 1.00 68.38 81 ILE A O 1
ATOM 656 N N . LEU A 1 82 ? -0.593 -1.836 15.888 1.00 65.69 82 LEU A N 1
ATOM 657 C CA . LEU A 1 82 ? -1.047 -1.156 14.678 1.00 65.69 82 LEU A CA 1
ATOM 658 C C . LEU A 1 82 ? -1.762 0.161 15.016 1.00 65.69 82 LEU A C 1
ATOM 660 O O . LEU A 1 82 ? -1.421 1.193 14.451 1.00 65.69 82 LEU A O 1
ATOM 664 N N . GLN A 1 83 ? -2.697 0.166 15.971 1.00 63.56 83 GLN A N 1
ATOM 665 C CA . GLN A 1 83 ? -3.442 1.380 16.332 1.00 63.56 83 GLN A CA 1
ATOM 666 C C . GLN A 1 83 ? -2.535 2.523 16.805 1.00 63.56 83 GLN A C 1
ATOM 668 O O . GLN A 1 83 ? -2.731 3.663 16.389 1.00 63.56 83 GLN A O 1
ATOM 673 N N . GLU A 1 84 ? -1.521 2.231 17.618 1.00 65.06 84 GLU A N 1
ATOM 674 C CA . GLU A 1 84 ? -0.563 3.236 18.086 1.00 65.06 84 GLU A CA 1
ATOM 675 C C . GLU A 1 84 ? 0.331 3.707 16.942 1.00 65.06 84 GLU A C 1
ATOM 677 O O . GLU A 1 84 ? 0.458 4.907 16.7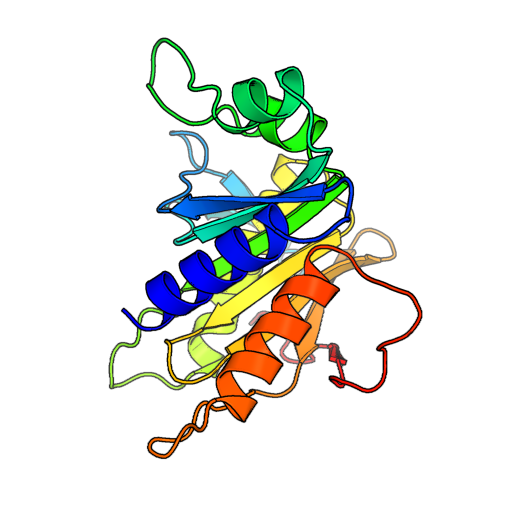11 1.00 65.06 84 GLU A O 1
ATOM 682 N N . THR A 1 85 ? 0.854 2.780 16.136 1.00 65.25 85 THR A N 1
ATOM 683 C CA . THR A 1 85 ? 1.665 3.108 14.955 1.00 65.25 85 THR A CA 1
ATOM 684 C C . THR A 1 85 ? 0.921 4.050 14.008 1.00 65.25 85 THR A C 1
ATOM 686 O O . THR A 1 85 ? 1.497 5.003 13.478 1.00 65.25 85 THR A O 1
ATOM 689 N N . LEU A 1 86 ? -0.380 3.836 13.818 1.00 66.94 86 LEU A N 1
ATOM 690 C CA . LEU A 1 86 ? -1.205 4.649 12.931 1.00 66.94 86 LEU A CA 1
ATOM 691 C C . LEU A 1 86 ? -1.416 6.073 13.461 1.00 66.94 86 LEU A C 1
ATOM 693 O O . LEU A 1 86 ? -1.418 7.005 12.659 1.00 66.94 86 LEU A O 1
ATOM 697 N N . GLN A 1 87 ? -1.488 6.280 14.781 1.00 63.66 87 GLN A N 1
ATOM 698 C CA . GLN A 1 87 ? -1.648 7.615 15.381 1.00 63.66 87 GLN A CA 1
ATOM 699 C C . GLN A 1 87 ? -0.469 8.558 15.092 1.00 63.66 87 GLN A C 1
ATOM 701 O O . GLN A 1 87 ? -0.646 9.774 15.005 1.00 63.66 87 GLN A O 1
ATOM 706 N N . PHE A 1 88 ? 0.739 8.019 14.907 1.00 60.62 88 PHE A N 1
ATOM 707 C CA . PHE A 1 88 ? 1.952 8.820 14.689 1.00 60.62 88 PHE A CA 1
ATOM 708 C C . PHE A 1 88 ? 2.293 9.045 13.216 1.00 60.62 88 PHE A C 1
ATOM 710 O O . PHE A 1 88 ? 3.284 9.714 12.890 1.00 60.62 88 PHE A O 1
ATOM 717 N N . THR A 1 89 ? 1.486 8.498 12.310 1.00 63.75 89 THR A N 1
ATOM 718 C CA . THR A 1 89 ? 1.809 8.456 10.888 1.00 63.75 89 THR A CA 1
ATOM 719 C C . THR A 1 89 ? 0.865 9.353 10.111 1.00 63.75 89 THR A C 1
ATOM 721 O O . THR A 1 89 ? -0.352 9.272 10.227 1.00 63.75 89 THR A O 1
ATOM 724 N N . LYS A 1 90 ? 1.441 10.291 9.354 1.00 56.53 90 LYS A N 1
ATOM 725 C CA . LYS A 1 90 ? 0.653 11.302 8.635 1.00 56.53 90 LYS A CA 1
ATOM 726 C C . LYS A 1 90 ? 0.058 10.767 7.345 1.00 56.53 90 LYS A C 1
ATOM 728 O O . LYS A 1 90 ? -0.984 11.245 6.930 1.00 56.53 90 LYS A O 1
ATOM 733 N N . ASN A 1 91 ? 0.770 9.838 6.720 1.00 61.19 91 ASN A N 1
ATOM 734 C CA . ASN A 1 91 ? 0.435 9.221 5.454 1.00 61.19 91 ASN A CA 1
ATOM 735 C C . ASN A 1 91 ? 0.980 7.797 5.484 1.00 61.19 91 ASN A C 1
ATOM 737 O O . ASN A 1 91 ? 2.091 7.552 5.970 1.00 61.19 91 ASN A O 1
ATOM 741 N N . GLN A 1 92 ? 0.182 6.873 4.975 1.00 67.12 92 GLN A N 1
ATOM 742 C CA . GLN A 1 92 ? 0.413 5.445 5.095 1.00 67.12 92 GLN A CA 1
ATOM 743 C C . GLN A 1 92 ? 0.238 4.815 3.721 1.00 67.12 92 GLN A C 1
ATOM 745 O O . GLN A 1 92 ? -0.651 5.201 2.959 1.00 67.12 92 GLN A O 1
ATOM 750 N N . MET A 1 93 ? 1.098 3.854 3.410 1.00 64.12 93 MET A N 1
ATOM 751 C CA . MET A 1 93 ? 0.986 3.049 2.209 1.00 64.12 93 MET A CA 1
ATOM 752 C C . MET A 1 93 ? 1.277 1.596 2.554 1.00 64.12 93 MET A C 1
ATOM 754 O O . MET A 1 93 ? 2.288 1.266 3.168 1.00 64.12 93 MET A O 1
ATOM 758 N N . PHE A 1 94 ? 0.410 0.709 2.105 1.00 66.94 94 PHE A N 1
ATOM 759 C CA . PHE A 1 94 ? 0.578 -0.723 2.298 1.00 66.94 94 PHE A CA 1
ATOM 760 C C . PHE A 1 94 ? 1.092 -1.307 0.998 1.00 66.94 94 PHE A C 1
ATOM 762 O O . PHE A 1 94 ? 0.543 -1.048 -0.064 1.00 66.94 94 PHE A O 1
ATOM 769 N N . LEU A 1 95 ? 2.172 -2.066 1.039 1.00 63.03 95 LEU A N 1
ATOM 770 C CA . LEU A 1 95 ? 2.652 -2.739 -0.150 1.00 63.03 95 LEU A CA 1
ATOM 771 C C . LEU A 1 95 ? 2.386 -4.225 -0.015 1.00 63.03 95 LEU A C 1
ATOM 773 O O . LEU A 1 95 ? 2.811 -4.888 0.928 1.00 63.03 95 LEU A O 1
ATOM 777 N N . ILE A 1 96 ? 1.656 -4.719 -0.998 1.00 62.31 96 ILE A N 1
ATOM 778 C CA . ILE A 1 96 ? 1.231 -6.098 -1.087 1.00 62.31 96 ILE A CA 1
ATOM 779 C C . ILE A 1 96 ? 2.115 -6.710 -2.160 1.00 62.31 96 ILE A C 1
ATOM 781 O O . ILE A 1 96 ? 2.080 -6.311 -3.331 1.00 62.31 96 ILE A O 1
ATOM 785 N N . GLU A 1 97 ? 2.995 -7.616 -1.745 1.00 64.19 97 GLU A N 1
ATOM 786 C CA . GLU A 1 97 ? 3.863 -8.289 -2.689 1.00 64.19 97 GLU A CA 1
ATOM 787 C C . GLU A 1 97 ? 3.012 -9.300 -3.455 1.00 64.19 97 GLU A C 1
ATOM 789 O O . GLU A 1 97 ? 2.517 -10.293 -2.923 1.00 64.19 97 GLU A O 1
ATOM 794 N N . ALA A 1 98 ? 2.856 -9.064 -4.755 1.00 58.31 98 ALA A N 1
ATOM 795 C CA . ALA A 1 98 ? 2.373 -10.095 -5.646 1.00 58.31 98 ALA A CA 1
AT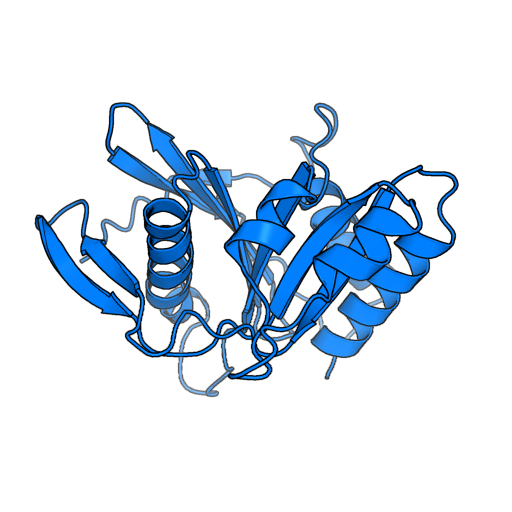OM 796 C C . ALA A 1 98 ? 3.442 -11.188 -5.692 1.00 58.31 98 ALA A C 1
ATOM 798 O O . ALA A 1 98 ? 4.440 -11.075 -6.412 1.00 58.31 98 ALA A O 1
ATOM 799 N N . LYS A 1 99 ? 3.236 -12.254 -4.913 1.00 60.88 99 LYS A N 1
ATOM 800 C CA . LYS A 1 99 ? 4.086 -13.444 -4.937 1.00 60.88 99 LYS A CA 1
ATOM 801 C C . LYS A 1 99 ? 4.026 -14.026 -6.336 1.00 60.88 99 LYS A C 1
ATOM 803 O O . LYS A 1 99 ? 3.049 -14.670 -6.704 1.00 60.88 99 LYS A O 1
ATOM 808 N N . CYS A 1 100 ? 5.072 -13.766 -7.115 1.00 50.97 100 CYS A N 1
ATOM 809 C CA . CYS A 1 100 ? 5.173 -14.187 -8.501 1.00 50.97 100 CYS A CA 1
ATOM 810 C C . CYS A 1 100 ? 5.241 -15.721 -8.550 1.00 50.97 100 CYS A C 1
ATOM 812 O O . CYS A 1 100 ? 6.317 -16.310 -8.493 1.00 50.97 100 CYS A O 1
ATOM 814 N N . LYS A 1 101 ? 4.086 -16.386 -8.622 1.00 52.66 101 LYS A N 1
ATOM 815 C CA . LYS A 1 101 ? 4.019 -17.738 -9.170 1.00 52.66 101 LYS A CA 1
ATOM 816 C C . LYS A 1 101 ? 4.027 -17.566 -10.681 1.00 52.66 101 LYS A C 1
ATOM 818 O O . LYS A 1 101 ? 3.198 -16.825 -11.208 1.00 52.66 101 LYS A O 1
ATOM 823 N N . GLU A 1 102 ? 4.984 -18.205 -11.349 1.00 57.66 102 GLU A N 1
ATOM 824 C CA . GLU A 1 102 ? 5.287 -17.997 -12.776 1.00 57.66 102 GLU A CA 1
ATOM 825 C C . GLU A 1 102 ? 4.079 -18.236 -13.708 1.00 57.66 102 GLU A C 1
ATOM 827 O O . GLU A 1 102 ? 4.071 -17.738 -14.830 1.00 57.66 102 GLU A O 1
ATOM 832 N N . ASP A 1 103 ? 3.017 -18.879 -13.212 1.00 65.38 103 ASP A N 1
ATOM 833 C CA . ASP A 1 103 ? 1.842 -19.281 -13.991 1.00 65.38 103 ASP A CA 1
ATOM 834 C C . ASP A 1 103 ? 0.633 -18.327 -13.921 1.00 65.38 103 ASP A C 1
ATOM 836 O O . ASP A 1 103 ? -0.401 -18.619 -14.524 1.00 65.38 103 ASP A O 1
ATOM 840 N N . ARG A 1 104 ? 0.692 -17.211 -13.174 1.00 71.88 104 ARG A N 1
ATOM 841 C CA . ARG A 1 104 ? -0.473 -16.315 -13.003 1.00 71.88 104 ARG A CA 1
ATOM 842 C C . ARG A 1 104 ? -0.253 -14.906 -13.565 1.00 71.88 104 ARG A C 1
ATOM 844 O O . ARG A 1 104 ? 0.786 -14.299 -13.299 1.00 71.88 104 ARG A O 1
ATOM 851 N N . PRO A 1 105 ? -1.238 -14.339 -14.295 1.00 80.44 105 PRO A N 1
ATOM 852 C CA . PRO A 1 105 ? -1.144 -12.976 -14.808 1.00 80.44 105 PRO A CA 1
ATOM 853 C C . PRO A 1 105 ? -1.090 -11.962 -13.658 1.00 80.44 105 PRO A C 1
ATOM 855 O O . PRO A 1 105 ? -1.745 -12.145 -12.635 1.00 80.44 105 PRO A O 1
ATOM 858 N N . PHE A 1 106 ? -0.353 -10.863 -13.840 1.00 79.44 106 PHE A N 1
ATOM 859 C CA . PHE A 1 106 ? -0.133 -9.843 -12.803 1.00 79.44 106 PHE A CA 1
ATOM 860 C C . PHE A 1 106 ? -1.439 -9.277 -12.208 1.00 79.44 106 PHE A C 1
ATOM 862 O O . PHE A 1 106 ? -1.546 -9.086 -11.002 1.00 79.44 106 PHE A O 1
ATOM 869 N N . ASN A 1 107 ? -2.474 -9.092 -13.028 1.00 82.19 107 ASN A N 1
ATOM 870 C CA . ASN A 1 107 ? -3.759 -8.569 -12.553 1.00 82.19 107 ASN A CA 1
ATOM 871 C C . ASN A 1 107 ? -4.503 -9.541 -11.624 1.00 82.19 107 ASN A C 1
ATOM 873 O O . ASN A 1 107 ? -5.330 -9.107 -10.833 1.00 82.19 107 ASN A O 1
ATOM 877 N N . SER A 1 108 ? -4.181 -10.840 -11.645 1.00 82.19 108 SER A N 1
ATOM 878 C CA . SER A 1 108 ? -4.828 -11.815 -10.751 1.00 82.19 108 SER A CA 1
ATOM 879 C C . SER A 1 108 ? -4.475 -11.634 -9.270 1.00 82.19 108 SER A C 1
ATOM 881 O O . SER A 1 108 ? -5.132 -12.231 -8.423 1.00 82.19 108 SER A O 1
ATOM 883 N N . TYR A 1 109 ? -3.475 -10.803 -8.949 1.00 79.81 109 TYR A N 1
ATOM 884 C CA . TYR A 1 109 ? -3.115 -10.449 -7.573 1.00 79.81 109 TYR A CA 1
ATOM 885 C C . TYR A 1 109 ? -3.914 -9.247 -7.037 1.00 79.81 109 TYR A C 1
ATOM 887 O O . TYR A 1 109 ? -3.904 -8.993 -5.834 1.00 79.81 109 TYR A O 1
ATOM 895 N N . LEU A 1 110 ? -4.628 -8.509 -7.901 1.00 81.19 110 LEU A N 1
ATOM 896 C CA . LEU A 1 110 ? -5.405 -7.336 -7.490 1.00 81.19 110 LEU A CA 1
ATOM 897 C C . LEU A 1 110 ? -6.542 -7.663 -6.515 1.00 81.19 110 LEU A C 1
ATOM 899 O O . LEU A 1 110 ? -6.668 -6.918 -5.548 1.00 81.19 110 LEU A O 1
ATOM 903 N N . PRO A 1 111 ? -7.342 -8.735 -6.687 1.00 81.88 111 PRO A N 1
ATOM 904 C CA . PRO A 1 111 ? -8.433 -9.022 -5.756 1.00 81.88 111 PRO A CA 1
ATOM 905 C C . PRO A 1 111 ? -7.952 -9.258 -4.321 1.00 81.88 111 PRO A C 1
ATOM 907 O O . PRO A 1 111 ? -8.530 -8.716 -3.381 1.00 81.88 111 PRO A O 1
ATOM 910 N N . GLU A 1 112 ? -6.858 -10.008 -4.148 1.00 79.19 112 GLU A N 1
ATOM 911 C CA . GLU A 1 112 ? -6.237 -10.225 -2.835 1.00 79.19 112 GLU A CA 1
ATOM 912 C C . GLU A 1 112 ? -5.728 -8.904 -2.251 1.00 79.19 112 GLU A C 1
ATOM 914 O O . GLU A 1 112 ? -6.018 -8.579 -1.098 1.00 79.19 112 GLU A O 1
ATOM 919 N N . ALA A 1 113 ? -5.037 -8.108 -3.071 1.00 81.19 113 ALA A N 1
ATOM 920 C CA . ALA A 1 113 ? -4.492 -6.832 -2.642 1.00 81.19 113 ALA A CA 1
ATOM 921 C C . ALA A 1 113 ? -5.582 -5.825 -2.226 1.00 81.19 113 ALA A C 1
ATOM 923 O O . ALA A 1 113 ? -5.486 -5.181 -1.180 1.00 81.19 113 ALA A O 1
ATOM 924 N N . ILE A 1 114 ? -6.656 -5.731 -3.013 1.00 82.56 114 ILE A N 1
ATOM 925 C CA . ILE A 1 114 ? -7.832 -4.909 -2.713 1.00 82.56 114 ILE A CA 1
ATOM 926 C C . ILE A 1 114 ? -8.504 -5.403 -1.431 1.00 82.56 114 ILE A C 1
ATOM 928 O O . ILE A 1 114 ? -8.857 -4.586 -0.585 1.00 82.56 114 ILE A O 1
ATOM 932 N N . GLY A 1 115 ? -8.649 -6.720 -1.259 1.00 79.12 115 GLY A N 1
ATOM 933 C CA . GLY A 1 115 ? -9.221 -7.314 -0.054 1.00 79.12 115 GLY A CA 1
ATOM 934 C C . GLY A 1 115 ? -8.457 -6.909 1.205 1.00 79.12 115 GLY A C 1
ATOM 935 O O . GLY A 1 115 ? -9.059 -6.398 2.147 1.00 79.12 115 GLY A O 1
ATOM 936 N N . GLN A 1 116 ? -7.131 -7.063 1.206 1.00 78.44 116 GLN A N 1
ATOM 937 C CA . GLN A 1 116 ? -6.280 -6.684 2.341 1.00 78.44 116 GLN A CA 1
ATOM 938 C C . GLN A 1 116 ? -6.326 -5.175 2.628 1.00 78.44 116 GLN A C 1
ATOM 940 O O . GLN A 1 116 ? -6.455 -4.769 3.785 1.00 78.44 116 GLN A O 1
ATOM 945 N N . ALA A 1 117 ? -6.277 -4.335 1.589 1.00 79.25 117 ALA A N 1
ATOM 946 C CA . ALA A 1 117 ? -6.395 -2.887 1.745 1.00 79.25 117 ALA A CA 1
ATOM 947 C C . ALA A 1 117 ? -7.772 -2.479 2.304 1.00 79.25 117 ALA A C 1
ATOM 949 O O . ALA A 1 117 ? -7.855 -1.607 3.170 1.00 79.25 117 ALA A O 1
ATOM 950 N N . LEU A 1 118 ? -8.849 -3.136 1.862 1.00 79.94 118 LEU A N 1
ATOM 951 C CA . LEU A 1 118 ? -10.205 -2.906 2.357 1.00 79.94 118 LEU A CA 1
ATOM 952 C C . LEU A 1 118 ? -10.357 -3.338 3.820 1.00 79.94 118 LEU A C 1
ATOM 954 O O . LEU A 1 118 ? -10.955 -2.603 4.606 1.00 79.94 118 LEU A O 1
ATOM 958 N N . ALA A 1 119 ? -9.787 -4.488 4.189 1.00 77.12 119 ALA A N 1
ATOM 959 C CA . ALA A 1 119 ? -9.721 -4.967 5.570 1.00 77.12 119 ALA A CA 1
ATOM 960 C C . ALA A 1 119 ? -9.187 -3.888 6.488 1.00 77.12 119 ALA A C 1
ATOM 962 O O . ALA A 1 119 ? -9.790 -3.530 7.494 1.00 77.12 119 ALA A O 1
ATOM 963 N N . LEU A 1 120 ? -8.043 -3.349 6.099 1.00 74.44 120 LEU A N 1
ATOM 964 C CA . LEU A 1 120 ? -7.362 -2.358 6.883 1.00 74.44 120 LEU A CA 1
ATOM 965 C C . LEU A 1 120 ? -8.159 -1.047 6.940 1.00 74.44 120 LEU A C 1
ATOM 967 O O . LEU A 1 120 ? -8.292 -0.481 8.025 1.00 74.44 120 LEU A O 1
ATOM 971 N N . CYS A 1 121 ? -8.735 -0.591 5.818 1.00 77.25 121 CYS A N 1
ATOM 972 C CA . CYS A 1 121 ? -9.653 0.552 5.814 1.00 77.25 121 CYS A CA 1
ATOM 973 C C . CYS A 1 121 ? -10.752 0.389 6.869 1.00 77.25 121 CYS A C 1
ATOM 975 O O . CYS A 1 121 ? -11.021 1.319 7.624 1.00 77.25 121 CYS A O 1
ATOM 977 N N . GLN A 1 122 ? -11.372 -0.790 6.930 1.00 77.38 122 GLN A N 1
ATOM 978 C CA . GLN A 1 122 ? -12.462 -1.076 7.859 1.00 77.38 122 GLN A CA 1
ATOM 979 C C . GLN A 1 122 ? -11.965 -1.204 9.306 1.00 77.38 122 GLN A C 1
ATOM 981 O O . GLN A 1 122 ? -12.557 -0.605 10.199 1.00 77.38 122 GLN A O 1
ATOM 986 N N . PHE A 1 123 ? -10.856 -1.912 9.533 1.00 74.69 123 PHE A N 1
ATOM 987 C CA . PHE A 1 123 ? -10.277 -2.147 10.859 1.00 74.69 123 PHE A CA 1
ATOM 988 C C . PHE A 1 123 ? -9.808 -0.857 11.540 1.00 74.69 123 PHE A C 1
ATOM 990 O O . PHE A 1 123 ? -10.018 -0.654 12.733 1.00 74.69 123 PHE A O 1
ATOM 997 N N . VAL A 1 124 ? -9.165 0.021 10.772 1.00 72.56 124 VAL A N 1
ATOM 998 C CA . VAL A 1 124 ? -8.612 1.288 11.267 1.00 72.56 124 VAL A CA 1
ATOM 999 C C . VAL A 1 124 ? -9.639 2.423 11.193 1.00 72.56 124 VAL A C 1
ATOM 1001 O O . VAL A 1 124 ? -9.498 3.434 11.878 1.00 72.56 124 VAL A O 1
ATOM 1004 N N . GLY A 1 125 ? -10.675 2.278 10.365 1.00 75.69 125 GLY A N 1
ATOM 1005 C CA . GLY A 1 125 ? -11.623 3.350 10.071 1.00 75.69 125 GLY A CA 1
ATOM 1006 C C . GLY A 1 125 ? -11.064 4.402 9.109 1.00 75.69 125 GLY A C 1
ATOM 1007 O O . GLY A 1 125 ? -11.423 5.573 9.207 1.00 75.69 125 GLY A O 1
ATOM 1008 N N . LEU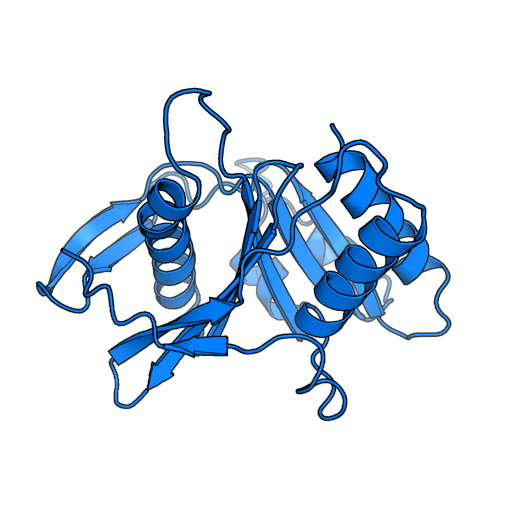 A 1 126 ? -10.179 4.012 8.184 1.00 77.88 126 LEU A N 1
ATOM 1009 C CA . LEU A 1 126 ? -9.651 4.919 7.163 1.00 77.88 126 LEU A CA 1
ATOM 1010 C C . LEU A 1 126 ? -10.675 5.129 6.041 1.00 77.88 126 LEU A C 1
ATOM 1012 O O . LEU A 1 126 ? -11.295 4.189 5.530 1.00 77.88 126 LEU A O 1
ATOM 1016 N N . GLU A 1 127 ? -10.813 6.384 5.618 1.00 82.94 127 GLU A N 1
ATOM 1017 C CA . GLU A 1 127 ? -11.588 6.750 4.428 1.00 82.94 127 GLU A CA 1
ATOM 1018 C C . GLU A 1 127 ? -10.807 6.498 3.139 1.00 82.94 127 GLU A C 1
ATOM 1020 O O . GLU A 1 127 ? -11.407 6.329 2.082 1.00 82.94 127 GLU A O 1
ATOM 1025 N N . GLN A 1 128 ? -9.478 6.457 3.211 1.00 82.00 128 GLN A N 1
ATOM 1026 C CA . GLN A 1 128 ? -8.623 6.198 2.065 1.00 82.00 128 GLN A CA 1
ATOM 1027 C C . GLN A 1 128 ? -7.392 5.396 2.475 1.00 82.00 128 GLN A C 1
ATOM 1029 O O . GLN A 1 128 ? -6.772 5.681 3.498 1.00 82.00 128 GLN A O 1
ATOM 1034 N N . VAL A 1 129 ? -7.014 4.430 1.639 1.00 80.06 129 VAL A N 1
ATOM 1035 C CA . VAL A 1 129 ? -5.762 3.679 1.768 1.00 80.06 129 VAL A CA 1
ATOM 1036 C C . VAL A 1 129 ? -5.070 3.612 0.419 1.00 80.06 129 VAL A C 1
ATOM 1038 O O . VAL A 1 129 ? -5.665 3.210 -0.581 1.00 80.06 129 VAL A O 1
ATOM 1041 N N . HIS A 1 130 ? -3.792 3.977 0.414 1.00 84.75 130 HIS A N 1
ATOM 1042 C CA . HIS A 1 130 ? -2.883 3.738 -0.694 1.00 84.75 130 HIS A CA 1
ATOM 1043 C C . HIS A 1 130 ? -2.249 2.358 -0.555 1.00 84.75 130 HIS A C 1
ATOM 1045 O O . HIS A 1 130 ? -1.762 1.996 0.520 1.00 84.75 130 HIS A O 1
ATOM 1051 N N . PHE A 1 131 ? -2.201 1.613 -1.652 1.00 84.50 131 PHE A N 1
ATOM 1052 C CA . PHE A 1 131 ? -1.483 0.360 -1.720 1.00 84.50 131 PHE A CA 1
ATOM 1053 C C . PHE A 1 131 ? -0.758 0.150 -3.045 1.00 84.50 131 PHE A C 1
ATOM 1055 O O . PHE A 1 131 ? -1.012 0.817 -4.045 1.00 84.50 131 PHE A O 1
ATOM 1062 N N . VAL A 1 132 ? 0.206 -0.761 -3.043 1.00 86.50 132 VAL A N 1
ATOM 1063 C CA . VAL A 1 132 ? 1.010 -1.074 -4.224 1.00 86.50 132 VAL A CA 1
ATOM 1064 C C . VAL A 1 132 ? 1.050 -2.576 -4.409 1.00 86.50 132 VAL A C 1
ATOM 1066 O O . VAL A 1 132 ? 1.322 -3.303 -3.460 1.00 86.50 132 VAL A O 1
ATOM 1069 N N . VAL A 1 133 ? 0.814 -3.022 -5.640 1.00 87.06 133 VAL A N 1
ATOM 1070 C CA . VAL A 1 133 ? 1.007 -4.408 -6.063 1.00 87.06 1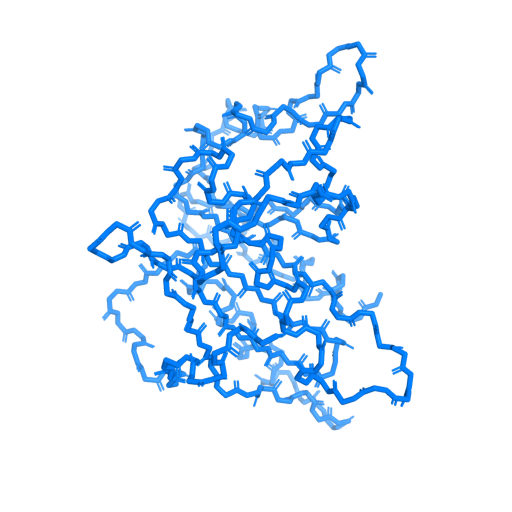33 VAL A CA 1
ATOM 1071 C C . VAL A 1 133 ? 2.320 -4.481 -6.824 1.00 87.06 133 VAL A C 1
ATOM 1073 O O . VAL A 1 133 ? 2.538 -3.712 -7.764 1.00 87.06 133 VAL A O 1
ATOM 1076 N N . SER A 1 134 ? 3.215 -5.384 -6.429 1.00 85.88 134 SER A N 1
ATOM 1077 C CA . SER A 1 134 ? 4.474 -5.580 -7.150 1.00 85.88 134 SER A CA 1
ATOM 1078 C C . SER A 1 134 ? 4.957 -7.018 -7.119 1.00 85.88 134 SER A C 1
ATOM 1080 O O . SER A 1 134 ? 4.910 -7.663 -6.081 1.00 85.88 134 SER A O 1
ATOM 1082 N N . ASN A 1 135 ? 5.480 -7.491 -8.251 1.00 81.88 135 ASN A N 1
ATOM 1083 C CA . ASN A 1 135 ? 6.193 -8.768 -8.359 1.00 81.88 135 ASN A CA 1
ATOM 1084 C C . ASN A 1 135 ? 7.718 -8.570 -8.488 1.00 81.88 135 ASN A C 1
ATOM 1086 O O . ASN A 1 135 ? 8.441 -9.432 -8.993 1.00 81.88 135 ASN A O 1
ATOM 1090 N N . GLY A 1 136 ? 8.200 -7.371 -8.151 1.00 79.12 136 GLY A N 1
ATOM 1091 C CA . GLY A 1 136 ? 9.590 -6.953 -8.304 1.00 79.12 136 GLY A CA 1
ATOM 1092 C C . GLY A 1 136 ? 9.995 -6.564 -9.730 1.00 79.12 136 GLY A C 1
ATOM 1093 O O . GLY A 1 136 ? 10.962 -5.831 -9.889 1.00 79.12 136 GLY A O 1
ATOM 1094 N N . ARG A 1 137 ? 9.268 -6.983 -10.771 1.00 80.44 137 ARG A N 1
ATOM 1095 C CA . ARG A 1 137 ? 9.507 -6.571 -12.173 1.00 80.44 137 ARG A CA 1
ATOM 1096 C C . ARG A 1 137 ? 8.440 -5.637 -12.715 1.00 80.44 137 ARG A C 1
ATOM 1098 O O . ARG A 1 137 ? 8.555 -5.116 -13.816 1.00 80.44 137 ARG A O 1
ATOM 1105 N N . SER A 1 138 ? 7.344 -5.487 -12.006 1.00 84.88 138 SER A N 1
ATOM 1106 C CA . SER A 1 138 ? 6.205 -4.694 -12.419 1.00 84.88 138 SER A CA 1
ATOM 1107 C C . SER A 1 138 ? 5.502 -4.196 -11.185 1.00 84.88 138 SER A C 1
ATOM 1109 O O . SER A 1 138 ? 5.382 -4.930 -10.207 1.00 84.88 138 SER A O 1
ATOM 1111 N N . TRP A 1 139 ? 5.075 -2.947 -11.257 1.00 87.62 139 TRP A N 1
ATOM 1112 C CA . TRP A 1 139 ? 4.499 -2.209 -10.152 1.00 87.62 139 TRP A CA 1
ATOM 1113 C C . TRP A 1 139 ? 3.170 -1.622 -10.589 1.00 87.62 139 TRP A C 1
ATOM 1115 O O . TRP A 1 139 ? 3.044 -1.121 -11.703 1.00 87.62 139 TRP A O 1
ATOM 1125 N N . MET A 1 140 ? 2.179 -1.664 -9.717 1.00 87.31 140 MET A N 1
ATOM 1126 C CA . MET A 1 140 ? 0.905 -0.996 -9.925 1.00 87.31 140 MET A CA 1
ATOM 1127 C C . MET A 1 140 ? 0.521 -0.306 -8.632 1.00 87.31 140 MET A C 1
ATOM 1129 O O . MET A 1 140 ? 0.562 -0.906 -7.560 1.00 87.31 140 MET A O 1
ATOM 1133 N N . PHE A 1 141 ? 0.208 0.975 -8.744 1.00 87.00 141 PHE A N 1
ATOM 1134 C CA . PHE A 1 141 ? -0.137 1.816 -7.617 1.00 87.00 141 PHE A CA 1
ATOM 1135 C C . PHE A 1 141 ? -1.653 1.950 -7.576 1.00 87.00 141 PHE A C 1
ATOM 1137 O O . PHE A 1 141 ? -2.274 2.335 -8.568 1.00 87.00 141 PHE A O 1
ATOM 1144 N N . CYS A 1 142 ? -2.254 1.615 -6.444 1.00 86.19 142 CYS A N 1
ATOM 1145 C CA . CYS A 1 142 ? -3.694 1.474 -6.311 1.00 86.19 142 CYS A CA 1
ATOM 1146 C C . CYS A 1 142 ? -4.194 2.132 -5.032 1.00 86.19 142 CYS A C 1
ATOM 1148 O O . CYS A 1 142 ? -3.516 2.111 -4.017 1.00 86.19 142 CYS A O 1
ATOM 1150 N N . PHE A 1 143 ? -5.399 2.682 -5.022 1.00 86.56 143 PHE A N 1
ATOM 1151 C CA . PHE A 1 143 ? -5.966 3.192 -3.779 1.00 86.56 143 PHE A CA 1
ATOM 1152 C C . PHE A 1 143 ? -7.428 2.835 -3.638 1.00 86.56 143 PHE A C 1
ATOM 1154 O O . PHE A 1 143 ? -8.146 2.686 -4.623 1.00 86.56 143 PHE A O 1
ATOM 1161 N N . ILE A 1 144 ? -7.862 2.700 -2.395 1.00 84.69 144 ILE A N 1
ATOM 1162 C CA . ILE A 1 144 ? -9.267 2.551 -2.048 1.00 84.69 144 ILE A CA 1
ATOM 1163 C C . ILE A 1 144 ? -9.710 3.852 -1.399 1.00 84.69 144 ILE A C 1
ATOM 1165 O O . ILE A 1 144 ? -8.995 4.382 -0.554 1.00 84.69 144 ILE A O 1
ATOM 1169 N N . SER A 1 145 ? -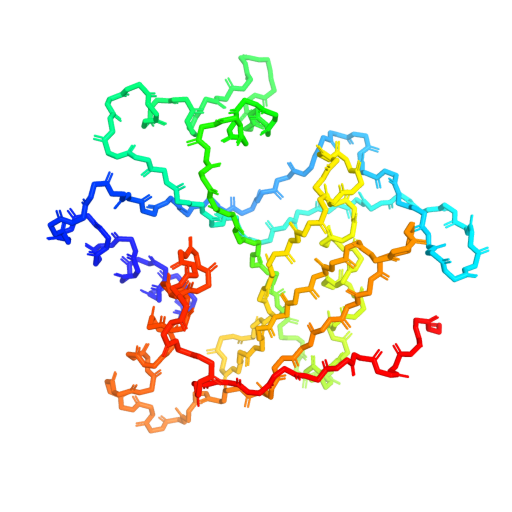10.868 4.372 -1.793 1.00 86.06 145 SER A N 1
ATOM 1170 C CA . SER A 1 145 ? -11.482 5.556 -1.192 1.00 86.06 145 SER A CA 1
ATOM 1171 C C . SER A 1 145 ? -12.949 5.289 -0.883 1.00 86.06 145 SER A C 1
ATOM 1173 O O . SER A 1 145 ? -13.665 4.703 -1.694 1.00 86.06 145 SER A O 1
ATOM 1175 N N . LYS A 1 146 ? -13.391 5.711 0.301 1.00 85.19 146 LYS A N 1
ATOM 1176 C CA . LYS A 1 146 ? -14.784 5.675 0.723 1.00 85.19 146 LYS A CA 1
ATOM 1177 C C . LYS A 1 146 ? -15.523 6.852 0.098 1.00 85.19 146 LYS A C 1
ATOM 1179 O O . LYS A 1 146 ? -15.207 8.006 0.366 1.00 85.19 146 LYS A O 1
ATOM 1184 N N . GLN A 1 147 ? -16.512 6.552 -0.726 1.00 87.38 147 GLN A N 1
ATOM 1185 C CA . GLN A 1 147 ? -17.347 7.510 -1.437 1.00 87.38 147 GLN A CA 1
ATOM 1186 C C . GLN A 1 147 ? -18.800 7.108 -1.225 1.00 87.38 147 GLN A C 1
ATOM 1188 O O . GLN A 1 147 ? -19.163 5.957 -1.447 1.00 87.38 147 GLN A O 1
ATOM 1193 N N . GLU A 1 148 ? -19.617 8.036 -0.724 1.00 87.56 148 GLU A N 1
ATOM 1194 C CA . GLU A 1 148 ? -21.054 7.801 -0.491 1.00 87.56 148 GLU A CA 1
ATOM 1195 C C . GLU A 1 148 ? -21.342 6.539 0.354 1.00 87.56 148 GLU A C 1
ATOM 1197 O O . GLU A 1 148 ? -22.322 5.829 0.158 1.00 87.56 148 GLU A O 1
ATOM 1202 N N . GLY A 1 149 ? -20.461 6.238 1.316 1.00 82.94 149 GLY A N 1
ATOM 1203 C CA . GLY A 1 149 ? -20.588 5.072 2.197 1.00 82.94 149 GLY A CA 1
ATOM 1204 C C . GLY A 1 149 ? -20.048 3.758 1.623 1.00 82.94 149 GLY A C 1
ATOM 1205 O O . GLY A 1 149 ? -19.939 2.791 2.374 1.00 82.94 149 GLY A O 1
ATOM 1206 N N . GLN A 1 150 ? -19.638 3.726 0.354 1.00 83.75 150 GLN A N 1
ATOM 1207 C CA . GLN A 1 150 ? -19.058 2.555 -0.305 1.00 83.75 150 GLN A CA 1
ATOM 1208 C C . GLN A 1 150 ? -17.567 2.745 -0.574 1.00 83.75 150 GLN A C 1
ATOM 1210 O O . GLN A 1 150 ? -17.099 3.853 -0.805 1.00 83.75 150 GLN A O 1
ATOM 1215 N N . TYR A 1 151 ? -16.800 1.659 -0.552 1.00 83.44 151 TYR A N 1
ATOM 1216 C CA . TYR A 1 151 ? -15.385 1.702 -0.908 1.00 83.44 151 TYR A CA 1
ATOM 1217 C C . TYR A 1 151 ? -15.205 1.453 -2.406 1.00 83.44 151 TYR A C 1
ATOM 1219 O O . TYR A 1 151 ? -15.672 0.446 -2.934 1.00 83.44 151 TYR A O 1
ATOM 1227 N N . VAL A 1 152 ? -14.501 2.366 -3.074 1.00 85.81 152 VAL A N 1
ATOM 1228 C CA . VAL A 1 152 ? -14.185 2.306 -4.504 1.00 85.81 152 VAL A CA 1
ATOM 1229 C C . VAL A 1 152 ? -12.682 2.130 -4.673 1.00 85.81 152 VAL A C 1
ATOM 1231 O O . VAL A 1 152 ? -11.900 2.894 -4.100 1.00 85.81 152 VAL A O 1
ATOM 1234 N N . SER A 1 153 ? -12.275 1.133 -5.462 1.00 85.56 153 SER A N 1
ATOM 1235 C CA . SER A 1 153 ? -10.872 0.890 -5.795 1.00 85.56 153 SER A CA 1
ATOM 1236 C C . SER A 1 153 ? -10.467 1.550 -7.108 1.00 85.56 153 SER A C 1
ATOM 1238 O O . SER A 1 153 ? -11.197 1.535 -8.102 1.00 85.56 153 SER A O 1
ATOM 1240 N N . TYR A 1 154 ? -9.245 2.046 -7.115 1.00 86.94 154 TYR A N 1
ATOM 1241 C CA . TYR A 1 154 ? -8.619 2.769 -8.198 1.00 86.94 154 TYR A CA 1
ATOM 1242 C C . TYR A 1 154 ? -7.230 2.196 -8.454 1.00 86.94 154 TYR A C 1
ATOM 1244 O O . TYR A 1 154 ? -6.546 1.824 -7.502 1.00 86.94 154 TYR A O 1
ATOM 1252 N N . GLN A 1 155 ? -6.788 2.161 -9.710 1.00 87.44 155 GLN A N 1
ATOM 1253 C CA . GLN A 1 155 ? -5.474 1.620 -10.063 1.00 87.44 155 GLN A CA 1
ATOM 1254 C C . GLN A 1 155 ? -4.763 2.439 -11.134 1.00 87.44 155 GLN A C 1
ATOM 1256 O O . GLN A 1 155 ? -5.392 3.033 -12.012 1.00 87.44 155 GLN A O 1
ATOM 1261 N N . SER A 1 156 ? -3.435 2.448 -11.078 1.00 85.62 156 SER A N 1
ATOM 1262 C CA . SER A 1 156 ? -2.581 2.977 -12.131 1.00 85.62 156 SER A CA 1
ATOM 1263 C C . SER A 1 156 ? -2.430 1.981 -13.281 1.00 85.62 156 SER A C 1
ATOM 1265 O O . SER A 1 156 ? -2.748 0.797 -13.172 1.00 85.62 156 SER A O 1
ATOM 1267 N N . ARG A 1 157 ? -1.831 2.435 -14.385 1.00 84.69 157 ARG A N 1
ATOM 1268 C CA . ARG A 1 157 ? -1.203 1.508 -15.338 1.00 84.69 157 ARG A CA 1
ATOM 1269 C C . ARG A 1 157 ? -0.064 0.739 -14.662 1.00 84.69 157 ARG A C 1
ATOM 1271 O O . ARG A 1 157 ? 0.559 1.246 -13.727 1.00 84.69 157 ARG A O 1
ATOM 1278 N N . GLN A 1 158 ? 0.224 -0.454 -15.172 1.00 85.00 158 GLN A N 1
ATOM 1279 C CA . GLN A 1 158 ? 1.398 -1.226 -14.778 1.00 85.00 158 GLN A CA 1
ATOM 1280 C C . GLN A 1 158 ? 2.675 -0.490 -15.210 1.00 85.00 158 GLN A C 1
ATOM 1282 O O . GLN A 1 158 ? 2.818 -0.107 -16.371 1.00 85.00 158 GLN A O 1
ATOM 1287 N N . VAL A 1 159 ? 3.598 -0.312 -14.271 1.00 84.31 159 VAL A N 1
ATOM 1288 C CA . VAL A 1 159 ? 4.926 0.271 -14.465 1.00 84.31 159 VAL A CA 1
ATOM 1289 C C . VAL A 1 159 ? 5.940 -0.878 -14.495 1.00 84.31 159 VAL A C 1
ATOM 1291 O O . VAL A 1 159 ? 6.243 -1.450 -13.441 1.00 84.31 159 VAL A O 1
ATOM 1294 N N . PRO A 1 160 ? 6.419 -1.294 -15.679 1.00 82.81 160 PRO A N 1
ATOM 1295 C CA . PRO A 1 160 ? 7.407 -2.357 -15.786 1.00 82.81 160 PRO A CA 1
ATOM 1296 C C . PRO A 1 160 ? 8.802 -1.854 -15.392 1.00 82.81 160 PRO A C 1
ATOM 1298 O O . PRO A 1 160 ? 9.161 -0.714 -15.665 1.00 82.81 160 PRO A O 1
ATOM 1301 N N . LEU A 1 161 ? 9.595 -2.742 -14.798 1.00 79.06 161 LEU A N 1
ATOM 1302 C CA . LEU A 1 161 ? 11.049 -2.647 -14.737 1.00 79.06 161 LEU A CA 1
ATOM 1303 C C . LEU A 1 161 ? 11.595 -3.563 -15.834 1.00 79.06 161 LEU A C 1
ATOM 1305 O O . LEU A 1 161 ? 11.371 -4.780 -15.809 1.00 79.06 161 LEU A O 1
ATOM 1309 N N . THR A 1 162 ? 12.248 -2.987 -16.838 1.00 71.25 162 THR A N 1
ATOM 1310 C CA . THR A 1 162 ? 12.805 -3.756 -17.951 1.00 71.25 162 THR A CA 1
ATOM 1311 C C . THR A 1 162 ? 14.068 -4.500 -17.502 1.00 71.25 162 THR A C 1
ATOM 1313 O O . THR A 1 162 ? 14.700 -4.166 -16.502 1.00 71.25 162 THR A O 1
ATOM 1316 N N . LYS A 1 163 ? 14.460 -5.563 -18.222 1.00 56.28 163 LYS A N 1
ATOM 1317 C CA . LYS A 1 163 ? 15.705 -6.302 -17.914 1.00 56.28 163 LYS A CA 1
ATOM 1318 C C . LYS A 1 163 ? 16.966 -5.450 -18.106 1.00 56.28 163 LYS A C 1
ATOM 1320 O O . LYS A 1 163 ? 17.995 -5.776 -17.526 1.00 56.28 163 LYS A O 1
ATOM 1325 N N . GLU A 1 164 ? 16.870 -4.381 -18.893 1.00 57.59 164 GLU A N 1
ATOM 1326 C CA . GLU A 1 164 ? 17.919 -3.372 -19.079 1.00 57.59 164 GLU A CA 1
ATOM 1327 C C . GLU A 1 164 ? 17.820 -2.232 -18.057 1.00 57.59 164 GLU A C 1
ATOM 1329 O O . GLU A 1 164 ? 18.566 -1.264 -18.169 1.00 57.59 164 GLU A O 1
ATOM 1334 N N . GLY A 1 165 ? 16.913 -2.360 -17.077 1.00 50.47 165 GLY A N 1
ATOM 1335 C CA . GLY A 1 165 ? 16.481 -1.325 -16.148 1.00 50.47 165 GLY A CA 1
ATOM 1336 C C . GLY A 1 165 ? 17.611 -0.420 -15.689 1.00 50.47 165 GLY A C 1
ATOM 1337 O O . GLY A 1 165 ? 18.399 -0.759 -14.803 1.00 50.47 165 GLY A O 1
ATOM 1338 N N . GLY A 1 166 ? 17.682 0.744 -16.331 1.00 55.12 166 GLY A N 1
ATOM 1339 C CA . GLY A 1 166 ? 18.617 1.789 -15.973 1.00 55.12 166 GLY A CA 1
ATOM 1340 C C . GLY A 1 166 ? 18.275 2.369 -14.605 1.00 55.12 166 GLY A C 1
ATOM 1341 O O . GLY A 1 166 ? 17.170 2.205 -14.082 1.00 55.12 166 GLY A O 1
ATOM 1342 N N . VAL A 1 167 ? 19.227 3.118 -14.047 1.00 61.75 167 VAL A N 1
ATOM 1343 C CA . VAL A 1 167 ? 19.046 3.935 -12.833 1.00 61.75 167 VAL A CA 1
ATOM 1344 C C . VAL A 1 167 ? 17.750 4.762 -12.898 1.00 61.75 167 VAL A C 1
ATOM 1346 O O . VAL A 1 167 ? 17.113 4.985 -11.868 1.00 61.75 167 VAL A O 1
ATOM 1349 N N . ASP A 1 168 ? 17.318 5.140 -14.101 1.00 70.69 168 ASP A N 1
ATOM 1350 C CA . ASP A 1 168 ? 16.122 5.936 -14.360 1.00 70.69 168 ASP A CA 1
ATOM 1351 C C . ASP A 1 168 ? 14.812 5.224 -13.985 1.00 70.69 168 ASP A C 1
ATOM 1353 O O . ASP A 1 168 ? 13.950 5.840 -13.363 1.00 70.69 168 ASP A O 1
ATOM 1357 N N . GLU A 1 169 ? 14.649 3.928 -14.268 1.00 75.00 169 GLU A N 1
ATOM 1358 C CA . GLU A 1 169 ? 13.386 3.220 -13.991 1.00 75.00 169 GLU A CA 1
ATOM 1359 C C . GLU A 1 169 ? 13.165 3.006 -12.486 1.00 75.00 169 GLU A C 1
ATOM 1361 O O . GLU A 1 169 ? 12.075 3.239 -11.960 1.00 75.00 169 GLU A O 1
ATOM 1366 N N . ILE A 1 170 ? 14.223 2.631 -11.758 1.00 78.44 170 ILE A N 1
ATOM 1367 C CA . ILE A 1 170 ? 14.179 2.535 -10.292 1.00 78.44 170 ILE A CA 1
ATOM 1368 C C . ILE A 1 170 ? 13.951 3.921 -9.686 1.00 78.44 170 ILE A C 1
ATOM 1370 O O . ILE A 1 170 ? 13.185 4.051 -8.731 1.00 78.44 170 ILE A O 1
ATOM 1374 N N . SER A 1 171 ? 14.567 4.962 -10.250 1.00 80.38 171 SER A N 1
ATOM 1375 C CA . SER A 1 171 ? 14.342 6.341 -9.808 1.00 80.38 171 SER A CA 1
ATOM 1376 C C . SER A 1 171 ? 12.882 6.755 -9.982 1.00 80.38 171 SER A C 1
ATOM 1378 O O . SER A 1 171 ? 12.319 7.350 -9.066 1.00 80.38 171 SER A O 1
ATOM 1380 N N . VAL A 1 172 ? 12.230 6.375 -11.087 1.00 82.06 172 VAL A N 1
ATOM 1381 C CA . VAL A 1 172 ? 10.788 6.599 -11.288 1.00 82.06 172 VAL A CA 1
ATOM 1382 C C . VAL A 1 172 ? 9.967 5.893 -10.209 1.00 82.06 172 VAL A C 1
ATOM 1384 O O . VAL A 1 172 ? 9.116 6.530 -9.591 1.00 82.06 172 VAL A O 1
ATOM 1387 N N . ILE A 1 173 ? 10.245 4.619 -9.910 1.00 84.94 173 ILE A N 1
ATOM 1388 C CA . ILE A 1 173 ? 9.546 3.893 -8.834 1.00 84.94 173 ILE A CA 1
ATOM 1389 C C . ILE A 1 173 ? 9.761 4.561 -7.470 1.00 84.94 173 ILE A C 1
ATOM 1391 O O . ILE A 1 173 ? 8.806 4.722 -6.714 1.00 84.94 173 ILE A O 1
ATOM 1395 N N . LEU A 1 174 ? 10.982 4.997 -7.153 1.00 84.00 174 LEU A N 1
ATOM 1396 C CA . LEU A 1 174 ? 11.282 5.698 -5.900 1.00 84.00 174 LEU A CA 1
ATOM 1397 C C . LEU A 1 174 ? 10.549 7.039 -5.794 1.00 84.00 174 LEU A C 1
ATOM 1399 O O . LEU A 1 174 ? 10.057 7.378 -4.715 1.00 84.00 174 LEU A O 1
ATOM 1403 N N . VAL A 1 175 ? 10.454 7.787 -6.896 1.00 83.06 175 VAL A N 1
ATOM 1404 C CA . VAL A 1 175 ? 9.689 9.039 -6.965 1.00 83.06 175 VAL A CA 1
ATOM 1405 C C . VAL A 1 175 ? 8.205 8.762 -6.748 1.00 83.06 175 VAL A C 1
ATOM 1407 O O . VAL A 1 175 ? 7.594 9.419 -5.911 1.00 83.06 175 VAL A O 1
ATOM 1410 N N . LEU A 1 176 ? 7.639 7.759 -7.424 1.00 83.50 176 LEU A N 1
ATOM 1411 C CA . LEU A 1 176 ? 6.232 7.381 -7.272 1.00 83.50 176 LEU A CA 1
ATOM 1412 C C . LEU A 1 176 ? 5.906 6.915 -5.846 1.00 83.50 176 LEU A C 1
ATOM 1414 O O . LEU A 1 176 ? 4.922 7.370 -5.270 1.00 83.50 176 LEU A O 1
ATOM 1418 N N . LEU A 1 177 ? 6.752 6.068 -5.247 1.00 84.31 177 LEU A N 1
ATOM 1419 C CA . LEU A 1 177 ? 6.598 5.629 -3.856 1.00 84.31 177 LEU A CA 1
ATOM 1420 C C . LEU A 1 177 ? 6.665 6.808 -2.882 1.00 84.31 177 LEU A C 1
ATOM 1422 O O . LEU A 1 177 ? 5.853 6.895 -1.964 1.00 84.31 177 LEU A O 1
ATOM 1426 N N . SER A 1 178 ? 7.612 7.727 -3.088 1.00 80.81 178 SER A N 1
ATOM 1427 C CA . SER A 1 178 ? 7.750 8.925 -2.253 1.00 80.81 178 SER A CA 1
ATOM 1428 C C . SER A 1 178 ? 6.534 9.841 -2.369 1.00 80.81 178 SER A C 1
ATOM 1430 O O . SER A 1 178 ? 6.039 10.326 -1.354 1.00 80.81 178 SER A O 1
ATOM 1432 N N . GLU A 1 179 ? 6.044 10.050 -3.591 1.00 79.19 179 GLU A N 1
ATOM 1433 C CA . GLU A 1 179 ? 4.866 10.869 -3.861 1.00 79.19 179 GLU A CA 1
ATOM 1434 C C . GLU A 1 179 ? 3.626 10.266 -3.212 1.00 79.19 179 GLU A C 1
ATOM 1436 O O . GLU A 1 179 ? 2.892 10.952 -2.524 1.00 79.19 179 GLU A O 1
ATOM 1441 N N . TRP A 1 180 ? 3.404 8.968 -3.351 1.00 79.75 180 TRP A N 1
ATOM 1442 C CA . TRP A 1 180 ? 2.236 8.331 -2.756 1.00 79.75 180 TRP A CA 1
ATOM 1443 C C . TRP A 1 180 ? 2.306 8.225 -1.221 1.00 79.75 180 TRP A C 1
ATOM 1445 O O . TRP A 1 180 ? 1.274 8.247 -0.550 1.00 79.75 180 TRP A O 1
ATOM 1455 N N . LEU A 1 181 ? 3.510 8.143 -0.645 1.00 77.31 181 LEU A N 1
ATOM 1456 C CA . LEU A 1 181 ? 3.717 8.261 0.803 1.00 77.31 181 LEU A CA 1
ATOM 1457 C C . LEU A 1 181 ? 3.544 9.693 1.311 1.00 77.31 181 LEU A C 1
ATOM 1459 O O . LEU A 1 181 ? 3.380 9.903 2.510 1.00 77.31 181 LEU A O 1
ATOM 1463 N N . SER A 1 182 ? 3.620 10.697 0.445 1.00 73.50 182 SER A N 1
ATOM 1464 C CA . SER A 1 182 ? 3.402 12.089 0.819 1.00 73.50 182 SER A CA 1
ATOM 1465 C C . SER A 1 182 ? 2.830 12.881 -0.353 1.00 73.50 182 SER A C 1
ATOM 1467 O O . SER A 1 182 ? 3.556 13.709 -0.914 1.00 73.50 182 SER A O 1
ATOM 1469 N N . PRO A 1 183 ? 1.540 12.668 -0.692 1.00 67.62 183 PRO A N 1
ATOM 1470 C CA . PRO A 1 183 ? 0.950 13.230 -1.898 1.00 67.62 183 PRO A CA 1
ATOM 1471 C C . PRO A 1 183 ? 1.109 14.742 -1.923 1.00 67.62 183 PRO A C 1
ATOM 1473 O O . PRO A 1 183 ? 0.674 15.456 -1.015 1.00 67.62 183 PRO A O 1
ATOM 1476 N N . SER A 1 184 ? 1.754 15.242 -2.965 1.00 64.12 184 SER A N 1
ATOM 1477 C CA . SER A 1 184 ? 1.801 16.654 -3.278 1.00 64.12 184 SER A CA 1
ATOM 1478 C C . SER A 1 184 ? 0.749 16.934 -4.349 1.00 64.12 184 SER A C 1
ATOM 1480 O O . SER A 1 184 ? 0.527 16.148 -5.264 1.00 64.12 184 SER A O 1
ATOM 1482 N N . MET A 1 185 ? 0.104 18.099 -4.309 1.00 52.59 185 MET A N 1
ATOM 1483 C CA . MET A 1 185 ? -0.869 18.474 -5.351 1.00 52.59 185 MET A CA 1
ATOM 1484 C C . MET A 1 185 ? -0.246 18.620 -6.761 1.00 52.59 185 MET A C 1
ATOM 1486 O O . MET A 1 185 ? -0.940 18.996 -7.701 1.00 52.59 185 MET A O 1
ATOM 1490 N N . LYS A 1 186 ? 1.067 18.395 -6.923 1.00 51.09 186 LYS A N 1
ATOM 1491 C CA . LYS A 1 186 ? 1.840 18.791 -8.106 1.00 51.09 186 LYS A CA 1
ATOM 1492 C C . LYS A 1 186 ? 2.056 17.681 -9.138 1.00 51.09 186 LYS A C 1
ATOM 1494 O O . LYS A 1 186 ? 2.415 18.019 -10.262 1.00 51.09 186 LYS A O 1
ATOM 1499 N N . PHE A 1 187 ? 1.829 16.404 -8.817 1.00 50.44 187 PHE A N 1
ATOM 1500 C CA . PHE A 1 187 ? 2.268 15.287 -9.674 1.00 50.44 187 PHE A CA 1
ATOM 1501 C C . PHE A 1 187 ? 1.153 14.401 -10.259 1.00 50.44 187 PHE A C 1
ATOM 1503 O O . PHE A 1 187 ? 1.401 13.248 -10.609 1.00 50.44 187 PHE A O 1
ATOM 1510 N N . ASN A 1 188 ? -0.034 14.965 -10.517 1.00 50.22 188 ASN A N 1
ATOM 1511 C CA . ASN A 1 188 ? -1.124 14.297 -11.260 1.00 50.22 188 ASN A CA 1
ATOM 1512 C C . ASN A 1 188 ? -0.746 13.827 -12.689 1.00 50.22 188 ASN A C 1
ATOM 1514 O O . ASN A 1 188 ? -1.568 13.227 -13.375 1.00 50.22 188 ASN A O 1
ATOM 1518 N N . THR A 1 189 ? 0.469 14.106 -13.169 1.00 53.09 189 THR A N 1
ATOM 1519 C CA . THR A 1 189 ? 0.958 13.741 -14.507 1.00 53.09 189 THR A CA 1
ATOM 1520 C C . THR A 1 189 ? 1.809 12.470 -14.547 1.00 53.09 189 THR A C 1
ATOM 1522 O O . THR A 1 189 ? 2.074 11.976 -15.640 1.00 53.09 189 THR A O 1
ATOM 1525 N N . LEU A 1 190 ? 2.250 11.929 -13.403 1.00 53.69 190 LEU A N 1
ATOM 1526 C CA . LEU A 1 190 ? 3.174 10.781 -13.379 1.00 53.69 190 LEU A CA 1
ATOM 1527 C C . LEU A 1 190 ? 2.479 9.427 -13.557 1.00 53.69 190 LEU A C 1
ATOM 1529 O O . LEU A 1 190 ? 3.120 8.442 -13.914 1.00 53.69 190 LEU A O 1
ATOM 1533 N N . TYR A 1 191 ? 1.176 9.367 -13.307 1.00 57.88 191 TYR A N 1
ATOM 1534 C CA . TYR A 1 191 ? 0.381 8.160 -13.458 1.00 57.88 191 TYR A CA 1
ATOM 1535 C C . TYR A 1 191 ? -1.079 8.544 -13.699 1.00 57.88 191 TYR A C 1
ATOM 1537 O O . TYR A 1 191 ? -1.595 9.500 -13.126 1.00 57.88 191 TYR A O 1
ATOM 1545 N N . THR A 1 192 ? -1.757 7.794 -14.564 1.00 64.12 192 THR A N 1
ATOM 1546 C CA . THR A 1 192 ? -3.208 7.905 -14.723 1.00 64.12 192 THR A CA 1
ATOM 1547 C C . THR A 1 192 ? -3.850 6.831 -13.882 1.00 64.12 192 THR A C 1
ATOM 1549 O O . THR A 1 192 ? -3.545 5.649 -14.054 1.00 64.12 192 THR A O 1
ATOM 1552 N N . ILE A 1 193 ? -4.734 7.258 -12.992 1.00 64.25 193 ILE A N 1
ATOM 1553 C CA . ILE A 1 193 ? -5.570 6.360 -12.226 1.00 64.25 193 ILE A CA 1
ATOM 1554 C C . ILE A 1 193 ? -6.888 6.165 -12.961 1.00 64.25 193 ILE A C 1
ATOM 1556 O O . ILE A 1 193 ? -7.530 7.133 -13.365 1.00 64.25 193 ILE A O 1
ATOM 1560 N N . VAL A 1 194 ? -7.292 4.910 -13.098 1.00 75.00 194 VAL A N 1
ATOM 1561 C CA . VAL A 1 194 ? -8.612 4.526 -13.588 1.00 75.00 194 VAL A CA 1
ATOM 1562 C C . VAL A 1 194 ? -9.403 3.877 -12.460 1.00 75.00 194 VAL A C 1
ATOM 1564 O O . VAL A 1 194 ? -8.836 3.194 -11.601 1.00 75.00 194 VAL A O 1
ATOM 1567 N N . LYS A 1 195 ? -10.716 4.121 -12.444 1.00 76.06 195 LYS A N 1
ATOM 1568 C CA . LYS A 1 195 ? -11.637 3.361 -11.600 1.00 76.06 195 LYS A CA 1
ATOM 1569 C C . LYS A 1 195 ? -11.556 1.903 -12.042 1.00 76.06 195 LYS A C 1
ATOM 1571 O O . LYS A 1 195 ? -11.546 1.637 -13.244 1.00 76.06 195 LYS A O 1
ATOM 1576 N N . ASN A 1 196 ? -11.438 0.981 -11.092 1.00 64.81 196 ASN A N 1
ATOM 1577 C CA . ASN A 1 196 ? -11.481 -0.428 -11.445 1.00 64.81 196 ASN A CA 1
ATOM 1578 C C . ASN A 1 196 ? -12.943 -0.797 -11.727 1.00 64.81 196 ASN A C 1
ATOM 1580 O O . ASN A 1 196 ? -13.748 -0.852 -10.801 1.00 64.81 196 ASN A O 1
ATOM 1584 N N . ASP A 1 197 ? -13.276 -0.966 -13.008 1.00 55.84 197 ASP A N 1
ATOM 1585 C CA . ASP A 1 197 ? -14.595 -1.426 -13.467 1.00 55.84 197 ASP A CA 1
ATOM 1586 C C . ASP A 1 197 ? -14.695 -2.963 -13.464 1.00 55.84 197 ASP A C 1
ATOM 1588 O O . ASP A 1 197 ? -15.756 -3.515 -13.752 1.00 55.84 197 ASP A O 1
ATOM 1592 N N . GLU A 1 198 ? -13.610 -3.664 -13.097 1.00 49.22 198 GLU A N 1
ATOM 1593 C CA . GLU A 1 198 ? -13.687 -5.043 -12.614 1.00 49.22 198 GLU A CA 1
ATOM 1594 C C . GLU A 1 198 ? -14.353 -5.032 -11.238 1.00 49.22 198 GLU A C 1
ATOM 1596 O O . GLU A 1 198 ? -13.734 -5.094 -10.177 1.00 49.22 198 GLU A O 1
ATOM 1601 N N . ASP A 1 199 ? -15.667 -4.877 -11.302 1.00 40.41 199 ASP A N 1
ATOM 1602 C CA . ASP A 1 199 ? -16.629 -5.355 -10.341 1.00 40.41 199 ASP A CA 1
ATOM 1603 C C . ASP A 1 199 ? -16.085 -6.613 -9.653 1.00 40.41 199 ASP A C 1
ATOM 1605 O O . ASP A 1 199 ? -15.929 -7.646 -10.294 1.00 40.41 199 ASP A O 1
ATOM 1609 N N . LEU A 1 200 ? -15.786 -6.509 -8.355 1.00 41.91 200 LEU A N 1
ATOM 1610 C CA . LEU A 1 200 ? -15.420 -7.631 -7.487 1.00 41.91 200 LEU A CA 1
ATOM 1611 C C . LEU A 1 200 ? -16.433 -8.773 -7.710 1.00 41.91 200 LEU A C 1
ATOM 1613 O O . LEU A 1 200 ? -17.565 -8.694 -7.222 1.00 41.91 200 LEU A O 1
ATOM 1617 N N . HIS A 1 201 ? -16.056 -9.761 -8.523 1.00 33.91 201 HIS A N 1
ATOM 1618 C CA . HIS A 1 201 ? -16.863 -10.915 -8.918 1.00 33.91 201 HIS A CA 1
ATOM 1619 C C . HIS A 1 201 ? -16.456 -12.143 -8.113 1.00 33.91 201 HIS A C 1
ATOM 1621 O O . HIS A 1 201 ? -15.235 -12.367 -7.953 1.00 33.91 201 HIS A O 1
#

pLDDT: mean 72.05, std 10.74, range [33.91, 87.62]